Protein AF-A0A6P1AKD4-F1 (afdb_monomer_lite)

Radius of gyration: 17.07 Å; chains: 1; bounding box: 48×40×42 Å

Structure (mmCIF, N/CA/C/O backbone):
data_AF-A0A6P1AKD4-F1
#
_entry.id   AF-A0A6P1AKD4-F1
#
loop_
_atom_site.group_PDB
_atom_site.id
_atom_site.type_symbol
_atom_site.label_atom_id
_atom_site.label_alt_id
_atom_site.label_comp_id
_atom_site.label_asym_id
_atom_site.label_entity_id
_atom_site.label_seq_id
_atom_site.pdbx_PDB_ins_code
_atom_site.Cartn_x
_atom_site.Cartn_y
_atom_site.Cartn_z
_atom_site.occupancy
_atom_site.B_iso_or_equiv
_atom_site.auth_seq_id
_atom_site.auth_comp_id
_atom_site.auth_asym_id
_atom_site.auth_atom_id
_atom_site.pdbx_PDB_model_num
ATOM 1 N N . MET A 1 1 ? 15.675 -11.049 -4.670 1.00 81.75 1 MET A N 1
ATOM 2 C CA . MET A 1 1 ? 15.510 -9.666 -5.148 1.00 81.75 1 MET A CA 1
ATOM 3 C C . MET A 1 1 ? 16.332 -9.318 -6.392 1.00 81.75 1 MET A C 1
ATOM 5 O O . MET A 1 1 ? 17.559 -9.427 -6.397 1.00 81.75 1 MET A O 1
ATOM 9 N N . ASN A 1 2 ? 15.644 -8.843 -7.428 1.00 92.88 2 ASN A N 1
ATOM 10 C CA . ASN A 1 2 ? 16.176 -8.323 -8.680 1.00 92.88 2 ASN A CA 1
ATOM 11 C C . ASN A 1 2 ? 17.111 -7.118 -8.466 1.00 92.88 2 ASN A C 1
ATOM 13 O O . ASN A 1 2 ? 16.815 -6.211 -7.689 1.00 92.88 2 ASN A O 1
ATOM 17 N N . LYS A 1 3 ? 18.220 -7.062 -9.215 1.00 93.75 3 LYS A N 1
ATOM 18 C CA . LYS A 1 3 ? 19.237 -6.004 -9.089 1.00 93.75 3 LYS A CA 1
ATOM 19 C C . LYS A 1 3 ? 18.668 -4.585 -9.234 1.00 93.75 3 LYS A C 1
ATOM 21 O O . LYS A 1 3 ? 19.085 -3.698 -8.499 1.00 93.75 3 LYS A O 1
ATOM 26 N N . LYS A 1 4 ? 17.724 -4.355 -10.152 1.00 94.50 4 LYS A N 1
ATOM 27 C CA . LYS A 1 4 ? 17.129 -3.022 -10.363 1.00 94.50 4 LYS A CA 1
ATOM 28 C C . LYS A 1 4 ? 16.277 -2.583 -9.178 1.00 94.50 4 LYS A C 1
ATOM 30 O O . LYS A 1 4 ? 16.328 -1.421 -8.794 1.00 94.50 4 LYS A O 1
ATOM 35 N N . VAL A 1 5 ? 15.546 -3.518 -8.575 1.00 95.00 5 VAL A N 1
ATOM 36 C CA . VAL A 1 5 ? 14.777 -3.267 -7.350 1.00 95.00 5 VAL A CA 1
ATOM 37 C C . VAL A 1 5 ? 15.718 -2.932 -6.194 1.00 95.00 5 VAL A C 1
ATOM 39 O O . VAL A 1 5 ? 15.488 -1.952 -5.494 1.00 95.00 5 VAL A O 1
ATOM 42 N N . VAL A 1 6 ? 16.821 -3.672 -6.045 1.00 95.25 6 VAL A N 1
ATOM 43 C CA . VAL A 1 6 ? 17.851 -3.372 -5.034 1.00 95.25 6 VAL A CA 1
ATOM 44 C C . VAL A 1 6 ? 18.423 -1.964 -5.232 1.00 95.25 6 VAL A C 1
ATOM 46 O O . VAL A 1 6 ? 18.486 -1.192 -4.280 1.00 95.25 6 VAL A O 1
ATOM 49 N N . GLU A 1 7 ? 18.764 -1.585 -6.468 1.00 96.12 7 GLU A N 1
ATOM 50 C CA . GLU A 1 7 ? 19.244 -0.232 -6.789 1.00 96.12 7 GLU A CA 1
ATOM 51 C C . GLU A 1 7 ? 18.211 0.857 -6.437 1.00 96.12 7 GLU A C 1
ATOM 53 O O . GLU A 1 7 ? 18.584 1.940 -5.982 1.00 96.12 7 GLU A O 1
ATOM 58 N N . LEU A 1 8 ? 16.915 0.600 -6.648 1.00 96.75 8 LEU A N 1
ATOM 59 C CA . LEU A 1 8 ? 15.847 1.524 -6.254 1.00 96.75 8 LEU A CA 1
ATOM 60 C C . LEU A 1 8 ? 15.742 1.634 -4.728 1.00 96.75 8 LEU A C 1
ATOM 62 O O . LEU A 1 8 ? 15.724 2.748 -4.210 1.00 96.75 8 LEU A O 1
ATOM 66 N N . ILE A 1 9 ? 15.767 0.513 -4.005 1.00 95.81 9 ILE A N 1
ATOM 67 C CA . ILE A 1 9 ? 15.758 0.486 -2.534 1.00 95.81 9 ILE A CA 1
ATOM 68 C C . ILE A 1 9 ? 16.956 1.250 -1.953 1.00 95.81 9 ILE A C 1
ATOM 70 O O . ILE A 1 9 ? 16.799 2.047 -1.029 1.00 95.81 9 ILE A O 1
ATOM 74 N N . GLU A 1 10 ? 18.152 1.085 -2.518 1.00 95.75 10 GLU A N 1
ATOM 75 C CA . GLU A 1 10 ? 19.327 1.865 -2.114 1.00 95.75 10 GLU A CA 1
ATOM 76 C C . GLU A 1 10 ? 19.126 3.366 -2.366 1.00 95.75 10 GLU A C 1
ATOM 78 O O . GLU A 1 10 ? 19.425 4.196 -1.502 1.00 95.75 10 GLU A O 1
ATOM 83 N N . LYS A 1 11 ? 18.554 3.739 -3.519 1.00 96.19 11 LYS A N 1
ATOM 84 C CA . LYS A 1 11 ? 18.232 5.140 -3.838 1.00 96.19 11 LYS A CA 1
ATOM 85 C C . LYS A 1 11 ? 17.164 5.728 -2.922 1.00 96.19 11 LYS A C 1
ATOM 87 O O . LYS A 1 11 ? 17.221 6.927 -2.649 1.00 96.19 11 LYS A O 1
ATOM 92 N N . MET A 1 12 ? 16.243 4.923 -2.391 1.00 95.19 12 MET A N 1
ATOM 93 C CA . MET A 1 12 ? 15.276 5.378 -1.386 1.00 95.19 12 MET A CA 1
ATOM 94 C C . MET A 1 12 ? 15.956 5.852 -0.088 1.00 95.19 12 MET A C 1
ATOM 96 O O . MET A 1 12 ? 15.385 6.646 0.653 1.00 95.19 12 MET A O 1
ATOM 100 N N . LYS A 1 13 ? 17.202 5.440 0.173 1.00 92.81 13 LYS A N 1
ATOM 101 C CA . LYS A 1 13 ? 18.005 5.918 1.313 1.00 92.81 13 LYS A CA 1
ATOM 102 C C . LYS A 1 13 ? 18.846 7.157 0.984 1.00 92.81 13 LYS A C 1
ATOM 104 O O . LYS A 1 13 ? 19.568 7.663 1.840 1.00 92.81 13 LYS A O 1
ATOM 109 N N . SER A 1 14 ? 18.771 7.664 -0.249 1.00 92.19 14 SER A N 1
ATOM 110 C CA . SER A 1 14 ? 19.578 8.795 -0.702 1.00 92.19 14 SER A CA 1
ATOM 111 C C . SER A 1 14 ? 19.237 10.096 0.032 1.00 92.19 14 SER A C 1
ATOM 113 O O . SER A 1 14 ? 18.070 10.437 0.264 1.00 92.19 14 SER A O 1
ATOM 115 N N . CYS A 1 15 ? 20.272 10.887 0.322 1.00 92.25 15 CYS A N 1
ATOM 116 C CA . CYS A 1 15 ? 20.119 12.256 0.814 1.00 92.25 15 CYS A CA 1
ATOM 117 C C . CYS A 1 15 ? 19.517 13.192 -0.249 1.00 92.25 15 CYS A C 1
ATOM 119 O O . CYS A 1 15 ? 18.869 14.174 0.113 1.00 92.25 15 CYS A O 1
ATOM 121 N N . ASP A 1 16 ? 19.676 12.879 -1.540 1.00 96.12 16 ASP A N 1
ATOM 122 C CA . ASP A 1 16 ? 19.033 13.613 -2.633 1.00 96.12 16 ASP A CA 1
ATOM 123 C C . ASP A 1 16 ? 17.523 13.336 -2.626 1.00 96.12 16 ASP A C 1
ATOM 125 O O . ASP A 1 16 ? 17.065 12.216 -2.851 1.00 96.12 16 ASP A O 1
ATOM 129 N N . GLU A 1 17 ? 16.739 14.375 -2.337 1.00 95.19 17 GLU A N 1
ATOM 130 C CA . GLU A 1 17 ? 15.279 14.319 -2.281 1.00 95.19 17 GLU A CA 1
ATOM 131 C C . GLU A 1 17 ? 14.628 13.912 -3.594 1.00 95.19 17 GLU A C 1
ATOM 133 O O . GLU A 1 17 ? 13.697 13.107 -3.576 1.00 95.19 17 GLU A O 1
ATOM 138 N N . LYS A 1 18 ? 15.130 14.416 -4.721 1.00 95.94 18 LYS A N 1
ATOM 139 C CA . LYS A 1 18 ? 14.573 14.084 -6.028 1.00 95.94 18 LYS A CA 1
ATOM 140 C C . LYS A 1 18 ? 14.866 12.628 -6.364 1.00 95.94 18 LYS A C 1
ATOM 142 O O . LYS A 1 18 ? 13.955 11.902 -6.748 1.00 95.94 18 LYS A O 1
ATOM 147 N N . ALA A 1 19 ? 16.110 12.188 -6.176 1.00 96.00 19 ALA A N 1
ATOM 148 C CA . ALA A 1 19 ? 16.487 10.799 -6.438 1.00 96.00 19 ALA A CA 1
ATOM 149 C C . ALA A 1 19 ? 15.690 9.819 -5.564 1.00 96.00 19 ALA A C 1
ATOM 151 O O . ALA A 1 19 ? 15.189 8.813 -6.063 1.00 96.00 19 ALA A O 1
ATOM 152 N N . ARG A 1 20 ? 15.529 10.146 -4.278 1.00 96.62 20 ARG A N 1
ATOM 153 C CA . ARG A 1 20 ? 14.771 9.337 -3.325 1.00 96.62 20 ARG A CA 1
ATOM 154 C C . ARG A 1 20 ? 13.291 9.246 -3.684 1.00 96.62 20 ARG A C 1
ATOM 156 O O . ARG A 1 20 ? 12.764 8.143 -3.766 1.00 96.62 20 ARG A O 1
ATOM 163 N N . ARG A 1 21 ? 12.622 10.378 -3.928 1.00 95.62 21 ARG A N 1
ATOM 164 C CA . ARG A 1 21 ? 11.190 10.390 -4.276 1.00 95.62 21 ARG A CA 1
ATOM 165 C C . ARG A 1 21 ? 10.906 9.720 -5.614 1.00 95.62 21 ARG A C 1
ATOM 167 O O . ARG A 1 21 ? 9.904 9.019 -5.725 1.00 95.62 21 ARG A O 1
ATOM 174 N N . ASN A 1 22 ? 11.797 9.882 -6.591 1.00 96.88 22 ASN A N 1
ATOM 175 C CA . ASN A 1 22 ? 11.701 9.150 -7.850 1.00 96.88 22 ASN A CA 1
ATOM 176 C C . ASN A 1 22 ? 11.789 7.641 -7.602 1.00 96.88 22 ASN A C 1
ATOM 178 O O . ASN A 1 22 ? 10.935 6.916 -8.082 1.00 96.88 22 ASN A O 1
ATOM 182 N N . ALA A 1 23 ? 12.733 7.177 -6.776 1.00 97.69 23 ALA A N 1
ATOM 183 C CA . ALA A 1 23 ? 12.837 5.754 -6.459 1.00 97.69 23 ALA A CA 1
ATOM 184 C C . ALA A 1 23 ? 11.593 5.203 -5.736 1.00 97.69 23 ALA A C 1
ATOM 186 O O . ALA A 1 23 ? 11.135 4.113 -6.065 1.00 97.69 23 ALA A O 1
ATOM 187 N N . ILE A 1 24 ? 11.015 5.964 -4.797 1.00 98.06 24 ILE A N 1
ATOM 188 C CA . ILE A 1 24 ? 9.748 5.604 -4.132 1.00 98.06 24 ILE A CA 1
ATOM 189 C C . ILE A 1 24 ? 8.615 5.490 -5.162 1.00 98.06 24 ILE A C 1
ATOM 191 O O . ILE A 1 24 ? 7.859 4.523 -5.146 1.00 98.06 24 ILE A O 1
ATOM 195 N N . THR A 1 25 ? 8.519 6.461 -6.071 1.00 97.62 25 THR A N 1
ATOM 196 C CA . THR A 1 25 ? 7.495 6.489 -7.127 1.00 97.62 25 THR A CA 1
ATOM 197 C C . THR A 1 25 ? 7.661 5.315 -8.090 1.00 97.62 25 THR A C 1
ATOM 199 O O . THR A 1 25 ? 6.687 4.627 -8.383 1.00 97.62 25 THR A O 1
ATOM 202 N N . ASP A 1 26 ? 8.894 5.037 -8.518 1.00 98.12 26 ASP A N 1
ATOM 203 C CA . ASP A 1 26 ? 9.212 3.929 -9.418 1.00 98.12 26 ASP A CA 1
ATOM 204 C C . ASP A 1 26 ? 8.820 2.582 -8.790 1.00 98.12 26 ASP A C 1
ATOM 206 O O . ASP A 1 26 ? 8.196 1.750 -9.447 1.00 98.12 26 ASP A O 1
ATOM 210 N N . ILE A 1 27 ? 9.120 2.381 -7.499 1.00 98.31 27 ILE A N 1
ATOM 211 C CA . ILE A 1 27 ? 8.663 1.202 -6.746 1.00 98.31 27 ILE A CA 1
ATOM 212 C C . ILE A 1 27 ? 7.131 1.152 -6.679 1.00 98.31 27 ILE A C 1
ATOM 214 O O . ILE A 1 27 ? 6.560 0.084 -6.885 1.00 98.31 27 ILE A O 1
ATOM 218 N N . GLY A 1 28 ? 6.463 2.285 -6.449 1.00 97.88 28 GLY A N 1
ATOM 219 C CA . GLY A 1 28 ? 5.001 2.386 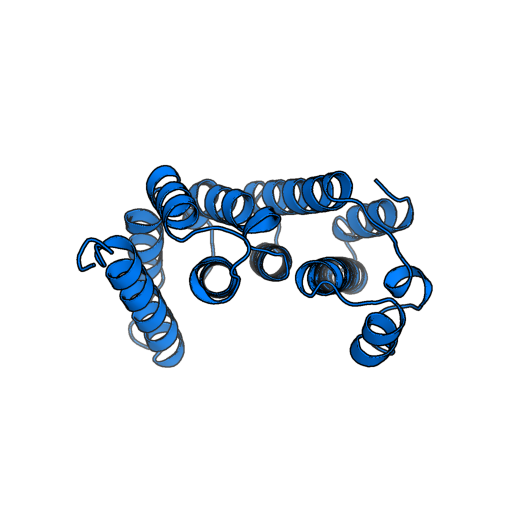-6.478 1.00 97.88 28 GLY A CA 1
ATOM 220 C C . GLY A 1 28 ? 4.391 1.873 -7.774 1.00 97.88 28 GLY A C 1
ATOM 221 O O . GLY A 1 28 ? 3.530 0.997 -7.735 1.00 97.88 28 GLY A O 1
ATOM 222 N N . PHE A 1 29 ? 4.887 2.347 -8.915 1.00 98.00 29 PHE A N 1
ATOM 223 C CA . PHE A 1 29 ? 4.403 1.898 -10.219 1.00 98.00 29 PHE A CA 1
ATOM 224 C C . PHE A 1 29 ? 4.729 0.433 -10.501 1.00 98.00 29 PHE A C 1
ATOM 226 O O . PHE A 1 29 ? 3.895 -0.276 -11.060 1.00 98.00 29 PHE A O 1
ATOM 233 N N . ILE A 1 30 ? 5.903 -0.050 -10.077 1.00 97.44 30 ILE A N 1
ATOM 234 C CA . ILE A 1 30 ? 6.225 -1.478 -10.152 1.00 97.44 30 ILE A CA 1
ATOM 235 C C . ILE A 1 30 ? 5.157 -2.280 -9.408 1.00 97.44 30 ILE A C 1
ATOM 237 O O . ILE A 1 30 ? 4.524 -3.135 -10.018 1.00 97.44 30 ILE A O 1
ATOM 241 N N . LEU A 1 31 ? 4.895 -1.975 -8.136 1.00 97.69 31 LEU A N 1
ATOM 242 C CA . LEU A 1 31 ? 3.900 -2.693 -7.334 1.00 97.69 31 LEU A CA 1
ATOM 243 C C . LEU A 1 31 ? 2.482 -2.600 -7.925 1.00 97.69 31 LEU A C 1
ATOM 245 O O . LEU A 1 31 ? 1.766 -3.603 -7.933 1.00 97.69 31 LEU A O 1
ATOM 249 N N . GLU A 1 32 ? 2.103 -1.446 -8.482 1.00 96.88 32 GLU A N 1
ATOM 250 C CA . GLU A 1 32 ? 0.801 -1.251 -9.130 1.00 96.88 32 GLU A CA 1
ATOM 251 C C . GLU A 1 32 ? 0.616 -2.146 -10.359 1.00 96.88 32 GLU A C 1
ATOM 253 O O . GLU A 1 32 ? -0.409 -2.822 -10.478 1.00 96.88 32 GLU A O 1
ATOM 258 N N . MET A 1 33 ? 1.627 -2.234 -11.234 1.00 96.44 33 MET A N 1
ATOM 259 C CA . MET A 1 33 ? 1.594 -3.125 -12.401 1.00 96.44 33 MET A CA 1
ATOM 260 C C . MET A 1 33 ? 1.333 -4.585 -12.004 1.00 96.44 33 MET A C 1
ATOM 262 O O . MET A 1 33 ? 0.607 -5.299 -12.703 1.00 96.44 33 MET A O 1
ATOM 266 N N . TYR A 1 34 ? 1.910 -5.032 -10.883 1.00 95.31 34 TYR A N 1
ATOM 267 C CA . TYR A 1 34 ? 1.693 -6.383 -10.358 1.00 95.31 34 TYR A CA 1
ATOM 268 C C . TYR A 1 34 ? 0.309 -6.557 -9.739 1.00 95.31 34 TYR A C 1
ATOM 270 O O . TYR A 1 34 ? -0.347 -7.563 -10.011 1.00 95.31 34 TYR A O 1
ATOM 278 N N . SER A 1 35 ? -0.163 -5.577 -8.966 1.00 94.94 35 SER A N 1
ATOM 279 C CA . SER A 1 35 ? -1.508 -5.608 -8.384 1.00 94.94 35 SER A CA 1
ATOM 280 C C . SER A 1 35 ? -2.593 -5.702 -9.455 1.00 94.94 35 SER A C 1
ATOM 282 O O . SER A 1 35 ? -3.558 -6.446 -9.295 1.00 94.94 35 SER A O 1
ATOM 284 N N . LEU A 1 36 ? -2.419 -4.978 -10.561 1.00 94.19 36 LEU A N 1
ATOM 285 C CA . LEU A 1 36 ? -3.352 -4.954 -11.686 1.00 94.19 36 LEU A CA 1
ATOM 286 C C . LEU A 1 36 ? -3.237 -6.183 -12.603 1.00 94.19 36 LEU A C 1
ATOM 288 O O . LEU A 1 36 ? -4.038 -6.327 -13.524 1.00 94.19 36 LEU A O 1
ATOM 292 N N . LYS A 1 37 ? -2.265 -7.077 -12.361 1.00 93.31 37 LYS A N 1
ATOM 293 C CA . LYS A 1 37 ? -2.005 -8.286 -13.166 1.00 93.31 37 LYS A CA 1
ATOM 294 C C . LYS A 1 37 ? -1.842 -7.987 -14.662 1.00 93.31 37 LYS A C 1
ATOM 296 O O . LYS A 1 37 ? -2.244 -8.789 -15.503 1.00 93.31 37 LYS A O 1
ATOM 301 N N . LEU A 1 38 ? -1.235 -6.844 -14.986 1.00 94.19 38 LEU A N 1
ATOM 302 C CA . LEU A 1 38 ? -1.091 -6.390 -16.366 1.00 94.19 38 LEU A CA 1
ATOM 303 C C . LEU A 1 38 ? -0.176 -7.323 -17.162 1.00 94.19 38 LEU A C 1
ATOM 305 O O . LEU A 1 38 ? 0.927 -7.675 -16.715 1.00 94.19 38 LEU A O 1
ATOM 309 N N . SER A 1 39 ? -0.619 -7.662 -18.371 1.00 94.62 39 SER A N 1
ATOM 310 C CA . SER A 1 39 ? 0.219 -8.275 -19.397 1.00 94.62 39 SER A CA 1
ATOM 311 C C . SER A 1 39 ? 1.351 -7.332 -19.811 1.00 94.62 39 SER A C 1
ATOM 313 O O . SER A 1 39 ? 1.324 -6.133 -19.535 1.00 94.62 39 SER A O 1
ATOM 315 N N . ARG A 1 40 ? 2.371 -7.864 -20.495 1.00 93.00 40 ARG A N 1
ATOM 316 C CA . ARG A 1 40 ? 3.514 -7.053 -20.939 1.00 93.00 40 ARG A CA 1
ATOM 317 C C . ARG A 1 40 ? 3.070 -5.836 -21.754 1.00 93.00 40 ARG A C 1
ATOM 319 O O . ARG A 1 40 ? 3.548 -4.742 -21.482 1.00 93.00 40 ARG A O 1
ATOM 326 N N . ASP A 1 41 ? 2.163 -6.019 -22.706 1.00 95.62 41 ASP A N 1
ATOM 327 C CA . ASP A 1 41 ? 1.736 -4.938 -23.599 1.00 95.62 41 ASP A CA 1
ATOM 328 C C . ASP A 1 41 ? 0.934 -3.866 -22.838 1.00 95.62 41 ASP A C 1
ATOM 330 O O . ASP A 1 41 ? 1.198 -2.677 -23.004 1.00 95.62 41 ASP A O 1
ATOM 334 N N . GLU A 1 42 ? 0.051 -4.269 -21.915 1.00 97.38 42 GLU A N 1
ATOM 335 C CA . GLU A 1 42 ? -0.708 -3.339 -21.060 1.00 97.38 42 GLU A CA 1
ATOM 336 C C . GLU A 1 42 ? 0.197 -2.524 -20.125 1.00 97.38 42 GLU A C 1
ATOM 338 O O . GLU A 1 42 ? -0.074 -1.352 -19.865 1.00 97.38 42 GLU A O 1
ATOM 343 N N . ARG A 1 43 ? 1.292 -3.117 -19.626 1.00 96.75 43 ARG A N 1
ATOM 344 C CA . ARG A 1 43 ? 2.274 -2.388 -18.806 1.00 96.75 43 ARG A CA 1
ATOM 345 C C . ARG A 1 43 ? 2.919 -1.250 -19.591 1.00 96.75 43 ARG A C 1
ATOM 347 O O . ARG A 1 43 ? 3.050 -0.151 -19.060 1.00 96.75 43 ARG A O 1
ATOM 354 N N . PHE A 1 44 ? 3.301 -1.495 -20.844 1.00 97.12 44 PHE A N 1
ATOM 355 C CA . PHE A 1 44 ? 3.837 -0.442 -21.706 1.00 97.12 44 PHE A CA 1
ATOM 356 C C . PHE A 1 44 ? 2.775 0.609 -22.024 1.00 97.12 44 PHE A C 1
ATOM 358 O O . PHE A 1 44 ? 3.046 1.791 -21.860 1.00 97.12 44 PHE A O 1
ATOM 365 N N . GLU A 1 45 ? 1.560 0.199 -22.392 1.00 96.62 45 GLU A N 1
ATOM 366 C CA . GLU A 1 45 ? 0.479 1.137 -22.713 1.00 96.62 45 GLU A CA 1
ATOM 367 C C . GLU A 1 45 ? 0.174 2.109 -21.560 1.00 96.62 45 GLU A C 1
ATOM 369 O O . GLU A 1 45 ? -0.054 3.295 -21.795 1.00 96.62 45 GLU A O 1
ATOM 374 N N . GLN A 1 46 ? 0.186 1.623 -20.316 1.00 96.38 46 GLN A N 1
ATOM 375 C CA . GLN A 1 46 ? -0.204 2.428 -19.156 1.00 96.38 46 GLN A CA 1
ATOM 376 C C . GLN A 1 46 ? 0.950 3.213 -18.516 1.00 96.38 46 GLN A C 1
ATOM 378 O O . GLN A 1 46 ? 0.715 4.303 -17.996 1.00 96.38 46 GLN A O 1
ATOM 383 N N . PHE A 1 47 ? 2.179 2.684 -18.535 1.00 96.62 47 PHE A N 1
ATOM 384 C CA . PHE A 1 47 ? 3.305 3.248 -17.773 1.00 96.62 47 PHE A CA 1
ATOM 385 C C . PHE A 1 47 ? 4.436 3.817 -18.641 1.00 96.62 47 PHE A C 1
ATOM 387 O O . PHE A 1 47 ? 5.404 4.371 -18.101 1.00 96.62 47 PHE A O 1
ATOM 394 N N . GLU A 1 48 ? 4.336 3.736 -19.971 1.00 94.12 48 GLU A N 1
ATOM 395 C CA . GLU A 1 48 ? 5.281 4.410 -20.863 1.00 94.12 48 GLU A CA 1
ATOM 396 C C . GLU A 1 48 ? 5.285 5.928 -20.605 1.00 94.12 48 GLU A C 1
ATOM 398 O O . GLU A 1 48 ? 4.253 6.585 -20.478 1.00 94.12 48 GLU A O 1
ATOM 403 N N . GLY A 1 49 ? 6.485 6.495 -20.467 1.00 92.88 49 GLY A N 1
ATOM 404 C CA . GLY A 1 49 ? 6.681 7.902 -20.106 1.00 92.88 49 GLY A CA 1
ATOM 405 C C . GLY A 1 49 ? 6.663 8.189 -18.600 1.00 92.88 49 GLY A C 1
ATOM 406 O O . GLY A 1 49 ? 7.100 9.270 -18.203 1.00 92.88 49 GLY A O 1
ATOM 407 N N . MET A 1 50 ? 6.235 7.235 -17.764 1.00 94.81 50 MET A N 1
ATOM 408 C CA . MET A 1 50 ? 6.324 7.320 -16.298 1.00 94.81 50 MET A CA 1
ATOM 409 C C . MET A 1 50 ? 7.473 6.475 -15.744 1.00 94.81 50 MET A C 1
ATOM 411 O O . MET A 1 50 ? 8.206 6.936 -14.873 1.00 94.81 50 MET A O 1
ATOM 415 N N . LEU A 1 51 ? 7.660 5.271 -16.290 1.00 95.38 51 LEU A N 1
ATOM 416 C CA . LEU A 1 51 ? 8.762 4.368 -15.965 1.00 95.38 51 LEU A CA 1
ATOM 417 C C . LEU A 1 51 ? 9.721 4.214 -17.148 1.00 95.38 51 LEU A C 1
ATOM 419 O O . LEU A 1 51 ? 9.346 4.369 -18.313 1.00 95.38 51 LEU A O 1
ATOM 423 N N . SER A 1 52 ? 10.977 3.868 -16.858 1.00 95.00 52 SER A N 1
ATOM 424 C CA . SER A 1 52 ? 11.895 3.441 -17.915 1.00 95.00 52 SER A CA 1
ATOM 425 C C . SER A 1 52 ? 11.499 2.054 -18.447 1.00 95.00 52 SER A C 1
ATOM 427 O O . SER A 1 52 ? 11.021 1.224 -17.668 1.00 95.00 52 SER A O 1
ATOM 429 N N . PRO A 1 53 ? 11.746 1.754 -19.739 1.00 94.75 53 PRO A N 1
ATOM 430 C CA . PRO A 1 53 ? 11.426 0.448 -20.323 1.00 94.75 53 PRO A CA 1
ATOM 431 C C . PRO A 1 53 ? 11.989 -0.730 -19.519 1.00 94.75 53 PRO A C 1
ATOM 433 O O . PRO A 1 53 ? 11.268 -1.683 -19.244 1.00 94.75 53 PRO A O 1
ATOM 436 N N . ASP A 1 54 ? 13.234 -0.616 -19.039 1.00 94.56 54 ASP A N 1
ATOM 437 C CA . ASP A 1 54 ? 13.878 -1.628 -18.191 1.00 94.56 54 ASP A CA 1
ATOM 438 C C . ASP A 1 54 ? 13.075 -1.964 -16.920 1.00 94.56 54 ASP A C 1
ATOM 440 O O . ASP A 1 54 ? 13.147 -3.092 -16.441 1.00 94.56 54 ASP A O 1
ATOM 444 N N . LEU A 1 55 ? 12.359 -0.991 -16.337 1.00 96.12 55 LEU A N 1
ATOM 445 C CA . LEU A 1 55 ? 11.543 -1.195 -15.135 1.00 96.12 55 LEU A CA 1
ATOM 446 C C . LEU A 1 55 ? 10.160 -1.763 -15.471 1.00 96.12 55 LEU A C 1
ATOM 448 O O . LEU A 1 55 ? 9.657 -2.600 -14.725 1.00 96.12 55 LEU A O 1
ATOM 452 N N . ILE A 1 56 ? 9.573 -1.355 -16.599 1.00 96.25 56 ILE A N 1
ATOM 453 C CA . ILE A 1 56 ? 8.297 -1.893 -17.106 1.00 96.25 56 ILE A CA 1
ATOM 454 C C . ILE A 1 56 ? 8.434 -3.395 -17.412 1.00 96.25 56 ILE A C 1
ATOM 456 O O . ILE A 1 56 ? 7.542 -4.192 -17.110 1.00 96.25 56 ILE A O 1
ATOM 460 N N . GLU A 1 57 ? 9.583 -3.797 -17.962 1.00 94.88 57 GLU A N 1
ATOM 461 C CA . GLU A 1 57 ? 9.890 -5.189 -18.312 1.00 94.88 57 GLU A CA 1
ATOM 462 C C . GLU A 1 57 ? 10.296 -6.072 -17.128 1.00 94.88 57 GLU A C 1
ATOM 464 O O . GLU A 1 57 ? 10.485 -7.278 -17.312 1.00 94.88 57 GLU A O 1
ATOM 469 N N . LEU A 1 58 ? 10.432 -5.520 -15.917 1.00 94.00 58 LEU A N 1
ATOM 470 C CA . LEU A 1 58 ? 10.786 -6.326 -14.754 1.00 94.00 58 LEU A CA 1
ATOM 471 C C . LEU A 1 58 ? 9.764 -7.438 -14.549 1.00 94.00 58 LEU A C 1
ATOM 473 O O . LEU A 1 58 ? 8.561 -7.182 -14.489 1.00 94.00 58 LEU A O 1
ATOM 477 N N . PHE A 1 59 ? 10.273 -8.655 -14.370 1.00 89.62 59 PHE A N 1
ATOM 478 C CA . PHE A 1 59 ? 9.522 -9.811 -13.903 1.00 89.62 59 PHE A CA 1
ATOM 479 C C . PHE A 1 59 ? 9.944 -10.113 -12.463 1.00 89.62 59 PHE A C 1
ATOM 481 O O . PHE A 1 59 ? 11.116 -10.401 -12.221 1.00 89.62 59 PHE A O 1
ATOM 488 N N . LEU A 1 60 ? 9.002 -9.986 -11.535 1.00 93.19 60 LEU A N 1
ATOM 489 C CA . LEU A 1 60 ? 9.147 -10.206 -10.105 1.00 93.19 60 LEU A CA 1
ATOM 490 C C . LEU A 1 60 ? 8.176 -11.305 -9.700 1.00 93.19 60 LEU A C 1
ATOM 492 O O . LEU A 1 60 ? 7.026 -11.319 -10.149 1.00 93.19 60 LEU A O 1
ATOM 496 N N . ASP A 1 61 ? 8.640 -12.213 -8.855 1.00 92.69 61 ASP A N 1
ATOM 497 C CA . ASP A 1 61 ? 7.765 -13.192 -8.221 1.00 92.69 61 ASP A CA 1
ATOM 498 C C . ASP A 1 61 ? 7.130 -12.640 -6.928 1.00 92.69 61 ASP A C 1
ATOM 500 O O . ASP A 1 61 ? 7.450 -11.549 -6.450 1.00 92.69 61 ASP A O 1
ATOM 504 N N . GLU A 1 62 ? 6.195 -13.397 -6.350 1.00 91.31 62 GLU A N 1
ATOM 505 C CA . GLU A 1 62 ? 5.498 -13.006 -5.117 1.00 91.31 62 GLU A CA 1
ATOM 506 C C . GLU A 1 62 ? 6.437 -12.844 -3.913 1.00 91.31 62 GLU A C 1
ATOM 508 O O . GLU A 1 62 ? 6.156 -12.045 -3.014 1.00 91.31 62 GLU A O 1
ATOM 513 N N . THR A 1 63 ? 7.559 -13.573 -3.889 1.00 94.44 63 THR A N 1
ATOM 514 C CA . THR A 1 63 ? 8.551 -13.461 -2.812 1.00 94.44 63 THR A CA 1
ATOM 515 C C . THR A 1 63 ? 9.243 -12.110 -2.905 1.00 94.44 63 THR A C 1
ATOM 517 O O . THR A 1 63 ? 9.335 -11.399 -1.909 1.00 94.44 63 THR A O 1
ATOM 520 N N . GLU A 1 64 ? 9.650 -11.706 -4.106 1.00 96.25 64 GLU A N 1
ATOM 521 C CA . GLU A 1 64 ? 10.279 -10.407 -4.336 1.00 96.25 64 GLU A CA 1
ATOM 522 C C . GLU A 1 64 ? 9.328 -9.241 -4.050 1.00 96.25 64 GLU A C 1
ATOM 524 O O . GLU A 1 64 ? 9.737 -8.259 -3.433 1.00 96.25 64 GLU A O 1
ATOM 529 N N . LEU A 1 65 ? 8.050 -9.352 -4.428 1.00 96.75 65 LEU A N 1
ATOM 530 C CA . LEU A 1 65 ? 7.039 -8.351 -4.066 1.00 96.75 65 LEU A CA 1
ATOM 531 C C . LEU A 1 65 ? 6.886 -8.236 -2.544 1.00 96.75 65 LEU A C 1
ATOM 533 O O . LEU A 1 65 ? 6.832 -7.128 -2.008 1.00 96.75 65 LEU A O 1
ATOM 537 N N . SER A 1 66 ? 6.871 -9.371 -1.844 1.00 96.19 66 SER A N 1
ATOM 538 C CA . SER A 1 66 ? 6.779 -9.406 -0.382 1.00 96.19 66 SER A CA 1
ATOM 539 C C . SER A 1 66 ? 8.020 -8.807 0.290 1.00 96.19 66 SER A C 1
ATOM 541 O O . SER A 1 66 ? 7.881 -8.076 1.267 1.00 96.19 66 SER A O 1
ATOM 543 N N . GLU A 1 67 ? 9.222 -9.051 -0.247 1.00 97.25 67 GLU A N 1
ATOM 544 C CA . GLU A 1 67 ? 10.476 -8.440 0.228 1.00 97.25 67 GLU A CA 1
ATOM 545 C C . GLU A 1 67 ? 10.448 -6.910 0.098 1.00 97.25 67 GLU A C 1
ATOM 547 O O . GLU A 1 67 ? 10.830 -6.204 1.034 1.00 97.25 67 GLU A O 1
ATOM 552 N N . ILE A 1 68 ? 9.959 -6.385 -1.033 1.00 98.06 68 ILE A N 1
ATOM 553 C CA . ILE A 1 68 ? 9.811 -4.936 -1.239 1.00 98.06 68 ILE A CA 1
ATOM 554 C C . ILE A 1 68 ? 8.853 -4.359 -0.197 1.00 98.06 68 ILE A C 1
ATOM 556 O O . ILE A 1 68 ? 9.179 -3.375 0.463 1.00 98.06 68 ILE A O 1
ATOM 560 N N . VAL A 1 69 ? 7.678 -4.967 -0.025 1.00 98.25 69 VAL A N 1
ATOM 561 C CA . VAL A 1 69 ? 6.659 -4.463 0.904 1.00 98.25 69 VAL A CA 1
ATOM 562 C C . VAL A 1 69 ? 7.122 -4.547 2.359 1.00 98.25 69 VAL A C 1
ATOM 564 O O . VAL A 1 69 ? 6.879 -3.609 3.118 1.00 98.25 69 VAL A O 1
ATOM 567 N N . ALA A 1 70 ? 7.835 -5.609 2.742 1.00 98.12 70 ALA A N 1
ATOM 568 C CA . ALA A 1 70 ? 8.440 -5.724 4.067 1.00 98.12 70 ALA A CA 1
ATOM 569 C C . ALA A 1 70 ? 9.444 -4.591 4.326 1.00 98.12 70 ALA A C 1
ATOM 571 O O . ALA A 1 70 ? 9.388 -3.947 5.371 1.00 98.12 70 ALA A O 1
ATOM 572 N N . TYR A 1 71 ? 10.291 -4.269 3.345 1.00 97.81 71 TYR A N 1
ATOM 573 C CA . TYR A 1 71 ? 11.205 -3.133 3.453 1.00 97.81 71 TYR A CA 1
ATOM 574 C C . TYR A 1 71 ? 10.460 -1.794 3.620 1.00 97.81 71 TYR A C 1
ATOM 576 O O . TYR A 1 71 ? 10.827 -0.977 4.463 1.00 97.81 71 TYR A O 1
ATOM 584 N N . LEU A 1 72 ? 9.383 -1.564 2.861 1.00 98.38 72 LEU A N 1
ATOM 585 C CA . LEU A 1 72 ? 8.566 -0.351 3.006 1.00 98.38 72 LEU A CA 1
ATOM 586 C C . LEU A 1 72 ? 7.930 -0.252 4.398 1.00 98.38 72 LEU A C 1
ATOM 588 O O . LEU A 1 72 ? 7.905 0.833 4.982 1.00 98.38 72 LEU A O 1
ATOM 592 N N . GLN A 1 73 ? 7.437 -1.375 4.930 1.00 98.38 73 GLN A N 1
ATOM 593 C CA . GLN A 1 73 ? 6.903 -1.456 6.287 1.00 98.38 73 GLN A CA 1
ATOM 594 C C . GLN A 1 73 ? 7.971 -1.064 7.316 1.00 98.38 73 GLN A C 1
ATOM 596 O O . GLN A 1 73 ? 7.713 -0.201 8.156 1.00 98.38 73 GLN A O 1
ATOM 601 N N . GLU A 1 74 ? 9.166 -1.652 7.231 1.00 97.81 74 GLU A N 1
ATOM 602 C CA . GLU A 1 74 ? 10.283 -1.356 8.135 1.00 97.81 74 GLU A CA 1
ATOM 603 C C . GLU A 1 74 ? 10.652 0.133 8.122 1.00 97.81 74 GLU A C 1
ATOM 605 O O . GLU A 1 74 ? 10.861 0.731 9.177 1.00 97.81 74 GLU A O 1
ATOM 610 N N . GLU A 1 75 ? 10.680 0.767 6.949 1.00 97.12 75 GLU A N 1
ATOM 611 C CA . GLU A 1 75 ? 11.007 2.192 6.828 1.00 97.12 75 GLU A CA 1
ATOM 612 C C . GLU A 1 75 ? 9.913 3.105 7.421 1.00 97.12 75 GLU A C 1
ATOM 614 O O . GLU A 1 75 ? 10.229 4.120 8.052 1.00 97.12 75 GLU A O 1
ATOM 619 N N . ILE A 1 76 ? 8.630 2.740 7.297 1.00 97.56 76 ILE A N 1
ATOM 620 C CA . ILE A 1 76 ? 7.532 3.434 7.998 1.00 97.56 76 ILE A CA 1
ATOM 621 C C . ILE A 1 76 ? 7.687 3.275 9.518 1.00 97.56 76 ILE A C 1
ATOM 623 O O . ILE A 1 76 ? 7.522 4.231 10.281 1.00 97.56 76 ILE A O 1
ATOM 627 N N . GLU A 1 77 ? 8.032 2.074 9.981 1.00 96.31 77 GLU A N 1
ATOM 628 C CA . GLU A 1 77 ? 8.261 1.783 11.399 1.00 96.31 77 GLU A CA 1
ATOM 629 C C . GLU A 1 77 ? 9.484 2.515 11.968 1.00 96.31 77 GLU A C 1
ATOM 631 O O . GLU A 1 77 ? 9.457 3.006 13.101 1.00 96.31 77 GLU A O 1
ATOM 636 N N . ALA A 1 78 ? 10.509 2.717 11.141 1.00 94.56 78 ALA A N 1
ATOM 637 C CA . ALA A 1 78 ? 11.684 3.524 11.446 1.00 94.56 78 ALA A CA 1
ATOM 638 C C . ALA A 1 78 ? 11.425 5.044 11.413 1.00 94.56 78 ALA A C 1
ATOM 640 O O . ALA A 1 78 ? 12.348 5.825 11.662 1.00 94.56 78 ALA A O 1
ATOM 641 N N . LYS A 1 79 ? 10.181 5.480 11.157 1.00 89.62 79 LYS A N 1
ATOM 642 C CA . LYS A 1 79 ? 9.772 6.893 11.067 1.00 89.62 79 LYS A CA 1
ATOM 643 C C . LYS A 1 79 ? 10.525 7.646 9.970 1.00 89.62 79 LYS A C 1
ATOM 645 O O . LYS A 1 79 ? 10.983 8.776 10.170 1.00 89.62 79 LYS A O 1
ATOM 650 N N . ASN A 1 80 ? 10.671 7.015 8.806 1.00 88.50 80 ASN A N 1
ATOM 651 C CA . ASN A 1 80 ? 11.250 7.660 7.637 1.00 88.50 80 ASN A CA 1
ATOM 652 C C . ASN A 1 80 ? 10.460 8.940 7.289 1.00 88.50 80 ASN A C 1
ATOM 654 O O . ASN A 1 80 ? 9.235 8.988 7.389 1.00 88.50 80 ASN A O 1
ATOM 658 N N . LYS A 1 81 ? 11.154 9.997 6.865 1.00 89.38 81 LYS A N 1
ATOM 659 C CA . LYS A 1 81 ? 10.532 11.290 6.529 1.00 89.38 81 LYS A CA 1
ATOM 660 C C . LYS A 1 81 ? 9.546 11.233 5.356 1.00 89.38 81 LYS A C 1
ATOM 662 O O . LYS A 1 81 ? 8.777 12.170 5.185 1.00 89.38 81 LYS A O 1
ATOM 667 N N . ASP A 1 82 ? 9.583 10.173 4.551 1.00 94.94 82 ASP A N 1
ATOM 668 C CA . ASP A 1 82 ? 8.652 9.943 3.446 1.00 94.94 82 ASP A CA 1
ATOM 669 C C . ASP A 1 82 ? 7.550 8.924 3.826 1.00 94.94 82 ASP A C 1
ATOM 671 O O . ASP A 1 82 ? 6.947 8.317 2.943 1.00 94.94 82 ASP A O 1
ATOM 675 N N . THR A 1 83 ? 7.268 8.737 5.128 1.00 95.75 83 THR A N 1
ATOM 676 C CA . THR A 1 83 ? 6.285 7.772 5.671 1.00 95.75 83 THR A CA 1
ATOM 677 C C . THR A 1 83 ? 4.961 7.757 4.903 1.00 95.75 83 THR A C 1
ATOM 679 O O . THR A 1 83 ? 4.555 6.692 4.437 1.00 95.75 83 THR A O 1
ATOM 682 N N . GLY A 1 84 ? 4.306 8.905 4.703 1.00 95.31 84 GLY A N 1
ATOM 683 C CA . GLY A 1 84 ? 3.056 8.969 3.940 1.00 95.31 84 GLY A CA 1
ATOM 684 C C . GLY A 1 84 ? 3.189 8.449 2.505 1.00 95.31 84 GLY A C 1
ATOM 685 O O . GLY A 1 84 ? 2.326 7.713 2.029 1.00 95.31 84 GLY A O 1
ATOM 686 N N . SER A 1 85 ? 4.302 8.746 1.826 1.00 97.38 85 SER A N 1
ATOM 687 C CA . SER A 1 85 ? 4.562 8.224 0.476 1.00 97.38 85 SER A CA 1
ATOM 688 C C . SER A 1 85 ? 4.795 6.712 0.485 1.00 97.38 85 SER A C 1
ATOM 690 O O . SER A 1 85 ? 4.262 6.012 -0.369 1.00 97.38 85 SER A O 1
ATOM 692 N N . LEU A 1 86 ? 5.532 6.188 1.467 1.00 98.25 86 LEU A N 1
ATOM 693 C CA . LEU A 1 86 ? 5.758 4.746 1.607 1.00 98.25 86 LEU A CA 1
ATOM 694 C C . LEU A 1 86 ? 4.449 3.994 1.893 1.00 98.25 86 LEU A C 1
ATOM 696 O O . LEU A 1 86 ? 4.197 2.952 1.291 1.00 98.25 86 LEU A O 1
ATOM 700 N N . ALA A 1 87 ? 3.582 4.543 2.750 1.00 98.00 87 ALA A N 1
ATOM 701 C CA . ALA A 1 87 ? 2.262 3.977 3.022 1.00 98.00 87 ALA A CA 1
ATOM 702 C C . ALA A 1 87 ? 1.387 3.956 1.757 1.00 98.00 87 ALA A C 1
ATOM 704 O O . ALA A 1 87 ? 0.744 2.948 1.464 1.00 98.00 87 ALA A O 1
ATOM 705 N N . SER A 1 88 ? 1.420 5.042 0.976 1.00 97.81 88 SER A N 1
ATOM 706 C CA . SER A 1 88 ? 0.748 5.135 -0.326 1.00 97.81 88 SER A CA 1
ATOM 707 C C . SER A 1 88 ? 1.246 4.065 -1.303 1.00 97.81 88 SER A C 1
ATOM 709 O O . SER A 1 88 ? 0.441 3.367 -1.917 1.00 97.81 88 SER A O 1
ATOM 711 N N . VAL A 1 89 ? 2.566 3.852 -1.363 1.00 98.38 89 VAL A N 1
ATOM 712 C CA . VAL A 1 89 ? 3.197 2.819 -2.196 1.00 98.38 89 VAL A CA 1
ATOM 713 C C . VAL A 1 89 ? 2.754 1.408 -1.805 1.00 98.38 89 VAL A C 1
ATOM 715 O O . VAL A 1 89 ? 2.433 0.619 -2.691 1.00 98.38 89 VAL A O 1
ATOM 718 N N . ILE A 1 90 ? 2.654 1.083 -0.510 1.00 98.62 90 ILE A N 1
ATOM 719 C CA . ILE A 1 90 ? 2.070 -0.206 -0.093 1.00 98.62 90 ILE A CA 1
ATOM 720 C C . ILE A 1 90 ? 0.606 -0.305 -0.561 1.00 98.62 90 ILE A C 1
ATOM 722 O O . ILE A 1 90 ? 0.171 -1.368 -1.000 1.00 98.62 90 ILE A O 1
ATOM 726 N N . GLY A 1 91 ? -0.142 0.801 -0.563 1.00 97.88 91 GLY A N 1
ATOM 727 C CA . GLY A 1 91 ? -1.495 0.878 -1.127 1.00 97.88 91 GLY A CA 1
ATOM 728 C C . GLY A 1 91 ? -1.595 0.607 -2.636 1.00 97.88 91 GLY A C 1
ATOM 729 O O . GLY A 1 91 ? -2.693 0.360 -3.135 1.00 97.88 91 GLY A O 1
ATOM 730 N N . PHE A 1 92 ? -0.491 0.629 -3.389 1.00 97.31 92 PHE A N 1
ATOM 731 C CA . PHE A 1 92 ? -0.479 0.227 -4.801 1.00 97.31 92 PHE A CA 1
ATOM 732 C C . PHE A 1 92 ? -0.419 -1.286 -5.019 1.00 97.31 92 PHE A C 1
ATOM 734 O O . PHE A 1 92 ? -0.615 -1.737 -6.141 1.00 97.31 92 PHE A O 1
ATOM 741 N N . THR A 1 93 ? -0.202 -2.067 -3.965 1.00 97.62 93 THR A N 1
ATOM 742 C CA . THR A 1 93 ? -0.199 -3.533 -4.032 1.00 97.62 93 THR A CA 1
ATOM 743 C C . THR A 1 93 ? -1.616 -4.116 -3.987 1.00 97.62 93 THR A C 1
ATOM 745 O O . THR A 1 93 ? -2.595 -3.395 -3.787 1.00 97.62 93 THR A O 1
ATOM 748 N N . SER A 1 94 ? -1.713 -5.440 -4.128 1.00 97.00 94 SER A N 1
ATOM 749 C CA . SER A 1 94 ? -2.940 -6.182 -3.844 1.00 97.00 94 SER A CA 1
ATOM 750 C C . SER A 1 94 ? -3.165 -6.328 -2.336 1.00 97.00 94 SER A C 1
ATOM 752 O O . SER A 1 94 ? -2.219 -6.269 -1.542 1.00 97.00 94 SER A O 1
ATOM 754 N N . ALA A 1 95 ? -4.406 -6.591 -1.913 1.00 97.50 95 ALA A N 1
ATOM 755 C CA . ALA A 1 95 ? -4.714 -6.841 -0.504 1.00 97.50 95 ALA A CA 1
ATOM 756 C C . ALA A 1 95 ? -3.906 -8.023 0.055 1.00 97.50 95 ALA A C 1
ATOM 758 O O . ALA A 1 95 ? -3.402 -7.939 1.176 1.00 97.50 95 ALA A O 1
ATOM 759 N N . GLN A 1 96 ? -3.728 -9.082 -0.742 1.00 96.75 96 GLN A N 1
ATOM 760 C CA . GLN A 1 96 ? -2.945 -10.269 -0.394 1.00 96.75 96 GLN A CA 1
ATOM 761 C C . GLN A 1 96 ? -1.511 -9.931 0.034 1.00 96.75 96 GLN A C 1
ATOM 763 O O . GLN A 1 96 ? -0.996 -10.538 0.973 1.00 96.75 96 GLN A O 1
ATOM 768 N N . THR A 1 97 ? -0.867 -8.975 -0.639 1.00 97.06 97 THR A N 1
ATOM 769 C CA . THR A 1 97 ? 0.534 -8.624 -0.375 1.00 97.06 97 THR A CA 1
ATOM 770 C C . THR A 1 97 ? 0.661 -7.463 0.612 1.00 97.06 97 THR A C 1
ATOM 772 O O . THR A 1 97 ? 1.491 -7.523 1.514 1.00 97.06 97 THR A O 1
ATOM 775 N N . GLY A 1 98 ? -0.141 -6.403 0.472 1.00 98.06 98 GLY A N 1
ATOM 776 C CA . GLY A 1 98 ? 0.082 -5.153 1.208 1.00 98.06 98 GLY A CA 1
ATOM 777 C C . GLY A 1 98 ? -0.757 -4.932 2.451 1.00 98.06 98 GLY A C 1
ATOM 778 O O . GLY A 1 98 ? -0.358 -4.133 3.299 1.00 98.06 98 GLY A O 1
ATOM 779 N N . LEU A 1 99 ? -1.909 -5.598 2.597 1.00 98.56 99 LEU A N 1
ATOM 780 C CA . LEU A 1 99 ? -2.851 -5.224 3.655 1.00 98.56 99 LEU A CA 1
ATOM 781 C C . LEU A 1 99 ? -2.277 -5.478 5.050 1.00 98.56 99 LEU A C 1
ATOM 783 O O . LEU A 1 99 ? -2.334 -4.597 5.906 1.00 98.56 99 LEU A O 1
ATOM 787 N N . LEU A 1 100 ? -1.721 -6.669 5.284 1.00 98.50 100 LEU A N 1
ATOM 788 C CA . LEU A 1 100 ? -1.138 -7.007 6.582 1.00 98.50 100 LEU A CA 1
ATOM 789 C C . LEU A 1 100 ? 0.097 -6.141 6.906 1.00 98.50 100 LEU A C 1
ATOM 791 O O . LEU A 1 100 ? 0.125 -5.586 8.009 1.00 98.50 100 LEU A O 1
ATOM 795 N N . PRO A 1 101 ? 1.074 -5.956 5.996 1.00 98.56 101 PRO A N 1
ATOM 796 C CA . PRO A 1 101 ? 2.194 -5.046 6.236 1.00 98.56 101 PRO A CA 1
ATOM 797 C C . PRO A 1 101 ? 1.757 -3.610 6.540 1.00 98.56 101 PRO A C 1
ATOM 799 O O . PRO A 1 101 ? 2.196 -3.037 7.538 1.00 98.56 101 PRO A O 1
ATOM 802 N N . LEU A 1 102 ? 0.825 -3.043 5.761 1.00 98.62 102 LEU A N 1
ATOM 803 C CA . LEU A 1 102 ? 0.322 -1.688 6.007 1.00 98.62 102 LEU A CA 1
ATOM 804 C C . LEU A 1 102 ? -0.394 -1.582 7.359 1.00 98.62 102 LEU A C 1
ATOM 806 O O . LEU A 1 102 ? -0.142 -0.650 8.121 1.00 98.62 102 LEU A O 1
ATOM 810 N N . ALA A 1 103 ? -1.269 -2.540 7.676 1.00 98.50 103 ALA A N 1
ATOM 811 C CA . ALA A 1 103 ? -1.972 -2.589 8.956 1.00 98.50 103 ALA A CA 1
ATOM 812 C C . ALA A 1 103 ? -0.995 -2.654 10.139 1.00 98.50 103 ALA A C 1
ATOM 814 O O . ALA A 1 103 ? -1.196 -1.969 11.144 1.00 98.50 103 ALA A O 1
ATOM 815 N N . THR A 1 104 ? 0.073 -3.440 10.001 1.00 98.56 104 THR A N 1
ATOM 816 C CA . THR A 1 104 ? 1.110 -3.598 11.026 1.00 98.56 104 THR A CA 1
ATOM 817 C C . THR A 1 104 ? 1.907 -2.304 11.207 1.00 98.56 104 THR A C 1
ATOM 819 O O . THR A 1 104 ? 2.016 -1.810 12.332 1.00 98.56 104 THR A O 1
ATOM 822 N N . ALA A 1 105 ? 2.353 -1.680 10.111 1.00 98.12 105 ALA A N 1
ATOM 823 C CA . ALA A 1 105 ? 3.035 -0.386 10.151 1.00 98.12 105 ALA A CA 1
ATOM 824 C C . ALA A 1 105 ? 2.173 0.697 10.816 1.00 98.12 105 ALA A C 1
ATOM 826 O O . ALA A 1 105 ? 2.641 1.416 11.702 1.00 98.12 105 ALA A O 1
ATOM 827 N N . ILE A 1 106 ? 0.890 0.792 10.441 1.00 97.62 106 ILE A N 1
ATOM 828 C CA . ILE A 1 106 ? -0.049 1.732 11.063 1.00 97.62 106 ILE A CA 1
ATOM 829 C C . ILE A 1 106 ? -0.176 1.420 12.558 1.00 97.62 106 ILE A C 1
ATOM 831 O O . ILE A 1 106 ? 0.009 2.314 13.380 1.00 97.62 106 ILE A O 1
ATOM 835 N N . LYS A 1 107 ? -0.424 0.163 12.948 1.00 97.12 107 LYS A N 1
ATOM 836 C CA . LYS A 1 107 ? -0.540 -0.226 14.364 1.00 97.12 107 LYS A CA 1
ATOM 837 C C . LYS A 1 107 ? 0.645 0.273 15.197 1.00 97.12 107 LYS A C 1
ATOM 839 O O . LYS A 1 107 ? 0.438 0.810 16.296 1.00 97.12 107 LYS A O 1
ATOM 844 N N . ASN A 1 108 ? 1.852 0.075 14.675 1.00 96.56 108 ASN A N 1
ATOM 845 C CA . ASN A 1 108 ? 3.107 0.304 15.380 1.00 96.56 108 ASN A CA 1
ATOM 846 C C . ASN A 1 108 ? 3.521 1.783 15.397 1.00 96.56 108 ASN A C 1
ATOM 848 O O . ASN A 1 108 ? 4.073 2.247 16.396 1.00 96.56 108 ASN A O 1
ATOM 852 N N . SER A 1 109 ? 3.204 2.539 14.342 1.00 96.06 109 SER A N 1
ATOM 853 C CA . SER A 1 109 ? 3.757 3.885 14.145 1.00 96.06 109 SER A CA 1
ATOM 854 C C . SER A 1 109 ? 2.757 5.030 14.168 1.00 96.06 109 SER A C 1
ATOM 856 O O . SER A 1 109 ? 3.204 6.176 14.254 1.00 96.06 109 SER A O 1
ATOM 858 N N . ILE A 1 110 ? 1.446 4.759 14.145 1.00 95.50 110 ILE A N 1
ATOM 859 C CA . ILE A 1 110 ? 0.393 5.777 13.972 1.00 95.50 110 ILE A CA 1
ATOM 860 C C . ILE A 1 110 ? 0.495 6.961 14.939 1.00 95.50 110 ILE A C 1
ATOM 862 O O . ILE A 1 110 ? 0.200 8.084 14.548 1.00 95.50 110 ILE A O 1
ATOM 866 N N . GLU A 1 111 ? 0.974 6.764 16.169 1.00 94.12 111 GLU A N 1
ATOM 867 C CA . GLU A 1 111 ? 1.146 7.858 17.137 1.00 94.12 111 GLU A CA 1
ATOM 868 C C . GLU A 1 111 ? 2.085 8.962 16.622 1.00 94.12 111 GLU A C 1
ATOM 870 O O . GLU A 1 111 ? 1.896 10.136 16.934 1.00 94.12 111 GLU A O 1
ATOM 875 N N . ASN A 1 112 ? 3.060 8.603 15.782 1.00 92.94 112 ASN A N 1
ATOM 876 C CA . ASN A 1 112 ? 4.045 9.525 15.214 1.00 92.94 112 ASN A CA 1
ATOM 877 C C . ASN A 1 112 ? 3.625 10.110 13.863 1.00 92.94 112 ASN A C 1
ATOM 879 O O . ASN A 1 112 ? 4.335 10.967 13.344 1.00 92.94 112 ASN A O 1
ATOM 883 N N . PHE A 1 113 ? 2.522 9.639 13.278 1.00 93.69 113 PHE A N 1
ATOM 884 C CA . PHE A 1 113 ? 2.077 10.126 11.979 1.00 93.69 113 PHE A CA 1
ATOM 885 C C . PHE A 1 113 ? 1.668 11.588 12.105 1.00 93.69 113 PHE A C 1
ATOM 887 O O . PHE A 1 113 ? 0.925 11.954 13.019 1.00 93.69 113 PHE A O 1
ATOM 894 N N . ASN A 1 114 ? 2.149 12.417 11.184 1.00 91.50 114 ASN A N 1
ATOM 895 C CA . ASN A 1 114 ? 1.559 13.732 10.986 1.00 91.50 114 ASN A CA 1
ATOM 896 C C . ASN A 1 114 ? 0.240 13.599 10.196 1.00 91.50 114 ASN A C 1
ATOM 898 O O . ASN A 1 114 ? -0.193 12.501 9.835 1.00 91.50 114 ASN A O 1
ATOM 902 N N . LEU A 1 115 ? -0.410 14.729 9.923 1.00 89.88 115 LEU A N 1
ATOM 903 C CA . LEU A 1 115 ? -1.687 14.753 9.216 1.00 89.88 115 LEU A CA 1
ATOM 904 C C . LEU A 1 115 ? -1.622 14.154 7.798 1.00 89.88 115 LEU A C 1
ATOM 906 O O . LEU A 1 115 ? -2.564 13.481 7.385 1.00 89.88 115 LEU A O 1
ATOM 910 N N . ASP A 1 116 ? -0.533 14.391 7.063 1.00 91.06 116 ASP A N 1
ATOM 911 C CA . ASP A 1 116 ? -0.345 13.848 5.714 1.00 91.06 116 ASP A CA 1
ATOM 912 C C . ASP A 1 116 ? -0.074 12.340 5.762 1.00 91.06 116 ASP A C 1
ATOM 914 O O . ASP A 1 116 ? -0.748 11.582 5.068 1.00 91.06 116 ASP A O 1
ATOM 918 N N . ASP A 1 117 ? 0.810 11.887 6.658 1.00 94.94 117 ASP A N 1
ATOM 919 C CA . ASP A 1 117 ? 1.089 10.459 6.869 1.00 94.94 117 ASP A CA 1
ATOM 920 C C . ASP A 1 117 ? -0.192 9.683 7.206 1.00 94.94 117 ASP A C 1
ATOM 922 O O . ASP A 1 117 ? -0.469 8.629 6.627 1.00 94.94 117 ASP A O 1
ATOM 926 N N . LEU A 1 118 ? -1.009 10.229 8.117 1.00 94.38 118 LEU A N 1
ATOM 927 C CA . LEU A 1 118 ? -2.295 9.651 8.499 1.00 94.38 118 LEU A CA 1
ATOM 928 C C . LEU A 1 118 ? -3.254 9.585 7.312 1.00 94.38 118 LEU A C 1
ATOM 930 O O . LEU A 1 118 ? -3.886 8.551 7.092 1.00 94.38 118 LEU A O 1
ATOM 934 N N . ASN A 1 119 ? -3.361 10.666 6.540 1.00 93.50 119 ASN A N 1
ATOM 935 C CA . ASN A 1 119 ? -4.250 10.716 5.390 1.00 93.50 119 ASN A CA 1
ATOM 936 C C . ASN A 1 119 ? -3.829 9.713 4.302 1.00 93.50 119 ASN A C 1
ATOM 938 O O . ASN A 1 119 ? -4.674 8.960 3.818 1.00 93.50 119 ASN A O 1
ATOM 942 N N . GLN A 1 120 ? -2.539 9.646 3.961 1.00 95.38 120 GLN A N 1
ATOM 943 C CA . GLN A 1 120 ? -2.030 8.674 2.988 1.00 95.38 120 GLN A CA 1
ATOM 944 C C . GLN A 1 120 ? -2.219 7.234 3.476 1.00 95.38 120 GLN A C 1
ATOM 946 O O . GLN A 1 120 ? -2.701 6.391 2.720 1.00 95.38 120 GLN A O 1
ATOM 951 N N . GLY A 1 121 ? -1.923 6.960 4.751 1.00 96.69 121 GLY A N 1
ATOM 952 C CA . GLY A 1 121 ? -2.132 5.644 5.354 1.00 96.69 121 GLY A CA 1
ATOM 953 C C . GLY A 1 121 ? -3.597 5.204 5.328 1.00 96.69 121 GLY A C 1
ATOM 954 O O . GLY A 1 121 ? -3.886 4.061 4.981 1.00 96.69 121 GLY A O 1
ATOM 955 N N . ILE A 1 122 ? -4.535 6.112 5.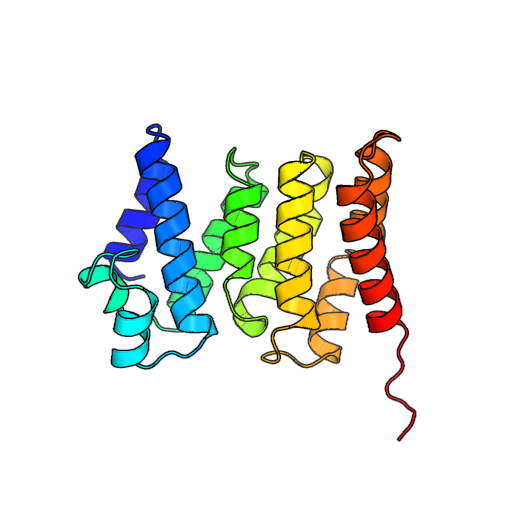625 1.00 96.06 122 ILE A N 1
ATOM 956 C CA . ILE A 1 122 ? -5.977 5.834 5.559 1.00 96.06 122 ILE A CA 1
ATOM 957 C C . ILE A 1 122 ? -6.427 5.565 4.121 1.00 96.06 122 ILE A C 1
ATOM 959 O O . ILE A 1 122 ? -7.170 4.613 3.898 1.00 96.06 122 ILE A O 1
ATOM 963 N N . ILE A 1 123 ? -5.988 6.366 3.145 1.00 96.00 123 ILE A N 1
ATOM 964 C CA . ILE A 1 123 ? -6.357 6.178 1.733 1.00 96.00 123 ILE A CA 1
ATOM 965 C C . ILE A 1 123 ? -5.835 4.834 1.211 1.00 96.00 123 ILE A C 1
ATOM 967 O O . ILE A 1 123 ? -6.589 4.083 0.588 1.00 96.00 123 ILE A O 1
ATOM 971 N N . ALA A 1 124 ? -4.574 4.508 1.500 1.00 97.88 124 ALA A N 1
ATOM 972 C CA . ALA A 1 124 ? -3.970 3.232 1.133 1.00 97.88 124 ALA A CA 1
ATOM 973 C C . ALA A 1 124 ? -4.721 2.051 1.768 1.00 97.88 124 ALA A C 1
ATOM 975 O O . ALA A 1 124 ? -5.076 1.090 1.085 1.00 97.88 124 ALA A O 1
ATOM 976 N N . LEU A 1 125 ? -5.044 2.153 3.060 1.00 97.94 125 LEU A N 1
ATOM 977 C CA . LEU A 1 125 ? -5.798 1.129 3.776 1.00 97.94 125 LEU A CA 1
ATOM 978 C C . LEU A 1 125 ? -7.224 0.977 3.226 1.00 97.94 125 LEU A C 1
ATOM 980 O O . LEU A 1 125 ? -7.711 -0.141 3.084 1.00 97.94 125 LEU A O 1
ATOM 984 N N . GLU A 1 126 ? -7.887 2.081 2.876 1.00 96.94 126 GLU A N 1
ATOM 985 C CA . GLU A 1 126 ? -9.212 2.070 2.254 1.00 96.94 126 GLU A CA 1
ATOM 986 C C . GLU A 1 126 ? -9.195 1.336 0.908 1.00 96.94 126 GLU A C 1
ATOM 988 O O . GLU A 1 126 ? -10.086 0.522 0.652 1.00 96.94 126 GLU A O 1
ATOM 993 N N . LYS A 1 127 ? -8.173 1.586 0.075 1.00 96.38 127 LYS A N 1
ATOM 994 C CA . LYS A 1 127 ? -7.965 0.884 -1.200 1.00 96.38 127 LYS A CA 1
ATOM 995 C C . LYS A 1 127 ? -7.867 -0.628 -0.985 1.00 96.38 127 LYS A C 1
ATOM 997 O O . LYS A 1 127 ? -8.664 -1.373 -1.552 1.00 96.38 127 LYS A O 1
ATOM 1002 N N . LEU A 1 128 ? -6.960 -1.065 -0.113 1.00 98.06 128 LEU A N 1
ATOM 1003 C CA . LEU A 1 128 ? -6.700 -2.489 0.131 1.00 98.06 128 LEU A CA 1
ATOM 1004 C C . LEU A 1 128 ? -7.871 -3.213 0.819 1.00 98.06 128 LEU A C 1
ATOM 1006 O O . LEU A 1 128 ? -8.108 -4.391 0.564 1.00 98.06 128 LEU A O 1
ATOM 1010 N N . LEU A 1 129 ? -8.626 -2.530 1.685 1.00 97.06 129 LEU A N 1
ATOM 1011 C CA . LEU A 1 129 ? -9.773 -3.139 2.363 1.00 97.06 129 LEU A CA 1
ATOM 1012 C C . LEU A 1 129 ? -10.986 -3.292 1.444 1.00 97.06 129 LEU A C 1
ATOM 1014 O O . LEU A 1 129 ? -11.616 -4.350 1.439 1.00 97.06 129 LEU A O 1
ATOM 1018 N N . PHE A 1 130 ? -11.335 -2.251 0.685 1.00 95.12 130 PHE A N 1
ATOM 1019 C CA . PHE A 1 130 ? -12.661 -2.166 0.059 1.00 95.12 130 PHE A CA 1
ATOM 1020 C C . PHE A 1 130 ? -12.664 -2.252 -1.463 1.00 95.12 130 PHE A C 1
ATOM 1022 O O . PHE A 1 130 ? -13.735 -2.429 -2.038 1.00 95.12 130 PHE A O 1
ATOM 1029 N N . PHE A 1 131 ? -11.514 -2.086 -2.115 1.00 93.25 131 PHE A N 1
ATOM 1030 C CA . PHE A 1 131 ? -11.448 -1.979 -3.574 1.00 93.25 131 PHE A CA 1
ATOM 1031 C C . PHE A 1 131 ? -10.600 -3.062 -4.242 1.00 93.25 131 PHE A C 1
ATOM 1033 O O . PHE A 1 131 ? -10.679 -3.204 -5.457 1.00 93.25 131 PHE A O 1
ATOM 1040 N N . ASP A 1 132 ? -9.834 -3.830 -3.473 1.00 93.69 132 ASP A N 1
ATOM 1041 C CA . ASP A 1 132 ? -9.090 -4.990 -3.959 1.00 93.69 132 ASP A CA 1
ATOM 1042 C C . ASP A 1 132 ? -9.721 -6.278 -3.418 1.00 93.69 132 ASP A C 1
ATOM 1044 O O . ASP A 1 132 ? -10.022 -6.356 -2.231 1.00 93.69 132 ASP A O 1
ATOM 1048 N N . ASP A 1 133 ? -9.956 -7.279 -4.262 1.00 92.88 133 ASP A N 1
ATOM 1049 C CA . ASP A 1 133 ? -10.689 -8.510 -3.933 1.00 92.88 133 ASP A CA 1
ATOM 1050 C C . ASP A 1 133 ? -9.787 -9.745 -3.770 1.00 92.88 133 ASP A C 1
ATOM 1052 O O . ASP A 1 133 ? -10.282 -10.868 -3.669 1.00 92.88 133 ASP A O 1
ATOM 1056 N N . THR A 1 134 ? -8.464 -9.557 -3.687 1.00 95.31 134 THR A N 1
ATOM 1057 C CA . THR A 1 134 ? -7.517 -10.681 -3.576 1.00 95.31 134 THR A CA 1
ATOM 1058 C C . THR A 1 134 ? -7.552 -11.401 -2.226 1.00 95.31 134 THR A C 1
ATOM 1060 O O . THR A 1 134 ? -7.079 -12.530 -2.142 1.00 95.31 134 THR A O 1
ATOM 1063 N N . LEU A 1 135 ? -8.148 -10.789 -1.198 1.00 96.50 135 LEU A N 1
ATOM 1064 C CA . LEU A 1 135 ? -8.451 -11.407 0.097 1.00 96.50 135 LEU A CA 1
ATOM 1065 C C . LEU A 1 135 ? -9.957 -11.404 0.356 1.00 96.50 135 LEU A C 1
ATOM 1067 O O . LEU A 1 135 ? -10.648 -10.430 0.034 1.00 96.50 135 LEU A O 1
ATOM 1071 N N . SER A 1 136 ? -10.451 -12.446 1.027 1.00 96.25 136 SER A N 1
ATOM 1072 C CA . SER A 1 136 ? -11.842 -12.486 1.479 1.00 96.25 136 SER A CA 1
ATOM 1073 C C . SER A 1 136 ? -12.118 -11.447 2.571 1.00 96.25 136 SER A C 1
ATOM 1075 O O . SER A 1 136 ? -11.230 -11.049 3.332 1.00 96.25 136 SER A O 1
ATOM 1077 N N . ASP A 1 137 ? -13.382 -11.043 2.707 1.00 95.00 137 ASP A N 1
ATOM 1078 C CA . ASP A 1 137 ? -13.795 -10.100 3.752 1.00 95.00 137 ASP A CA 1
ATOM 1079 C C . ASP A 1 137 ? -13.435 -10.594 5.158 1.00 95.00 137 ASP A C 1
ATOM 1081 O O . ASP A 1 137 ? -13.026 -9.798 5.998 1.00 95.00 137 ASP A O 1
ATOM 1085 N N . ASN A 1 138 ? -13.524 -11.902 5.420 1.00 95.25 138 ASN A N 1
ATOM 1086 C CA . ASN A 1 138 ? -13.167 -12.468 6.722 1.00 95.25 138 ASN A CA 1
ATOM 1087 C C . ASN A 1 138 ? -11.668 -12.334 7.016 1.00 95.25 138 ASN A C 1
ATOM 1089 O O . ASN A 1 138 ? -11.303 -11.932 8.117 1.00 95.25 138 ASN A O 1
ATOM 1093 N N . GLU A 1 139 ? -10.800 -12.598 6.037 1.00 97.44 139 GLU A N 1
ATOM 1094 C CA . GLU A 1 139 ? -9.349 -12.426 6.198 1.00 97.44 139 GLU A CA 1
ATOM 1095 C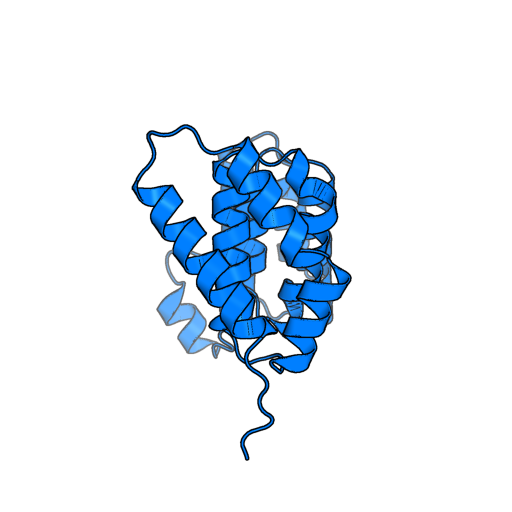 C . GLU A 1 139 ? -8.984 -10.960 6.451 1.00 97.44 139 GLU A C 1
ATOM 1097 O O . GLU A 1 139 ? -8.205 -10.644 7.353 1.00 97.44 139 GLU A O 1
ATOM 1102 N N . LYS A 1 140 ? -9.610 -10.044 5.708 1.00 97.62 140 LYS A N 1
ATOM 1103 C CA . LYS A 1 140 ? -9.435 -8.601 5.893 1.00 97.62 140 LYS A CA 1
ATOM 1104 C C . LYS A 1 140 ? -9.926 -8.130 7.266 1.00 97.62 140 LYS A C 1
ATOM 1106 O O . LYS A 1 140 ? -9.218 -7.376 7.936 1.00 97.62 1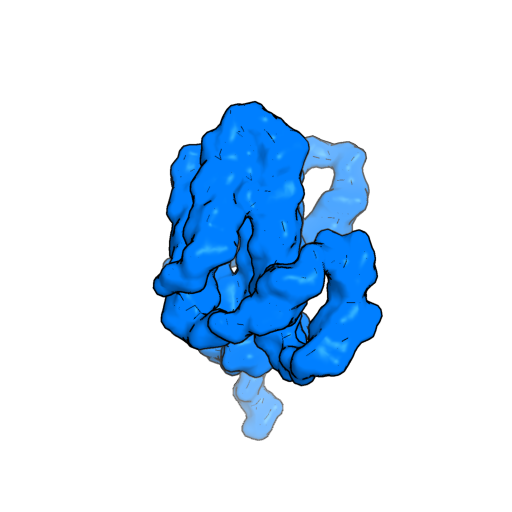40 LYS A O 1
ATOM 1111 N N . LYS A 1 141 ? -11.105 -8.585 7.718 1.00 96.12 141 LYS A N 1
ATOM 1112 C CA . LYS A 1 141 ? -11.639 -8.313 9.070 1.00 96.12 141 LYS A CA 1
ATOM 1113 C C . LYS A 1 141 ? -10.668 -8.788 10.145 1.00 96.12 141 LYS A C 1
ATOM 1115 O O . LYS A 1 141 ? -10.352 -8.029 11.061 1.00 96.12 141 LYS A O 1
ATOM 1120 N N . ASP A 1 142 ? -10.148 -10.002 10.000 1.00 97.00 142 ASP A N 1
ATOM 1121 C CA . ASP A 1 142 ? -9.163 -10.579 10.912 1.00 97.00 142 ASP A CA 1
ATOM 1122 C C . ASP A 1 142 ? -7.908 -9.706 11.029 1.00 97.00 142 ASP A C 1
ATOM 1124 O O . ASP A 1 142 ? -7.435 -9.453 12.140 1.00 97.00 142 ASP A O 1
ATOM 1128 N N . ILE A 1 143 ? -7.383 -9.210 9.902 1.00 98.12 143 ILE A N 1
ATOM 1129 C CA . ILE A 1 143 ? -6.217 -8.316 9.884 1.00 98.12 143 ILE A CA 1
ATOM 1130 C C . ILE A 1 143 ? -6.530 -7.000 10.607 1.00 98.12 143 ILE A C 1
ATOM 1132 O O . ILE A 1 143 ? -5.733 -6.566 11.443 1.00 98.12 143 ILE A O 1
ATOM 1136 N N . VAL A 1 144 ? -7.687 -6.389 10.331 1.00 97.06 144 VAL A N 1
ATOM 1137 C CA . VAL A 1 144 ? -8.135 -5.139 10.971 1.00 97.06 144 VAL A CA 1
ATOM 1138 C C . VAL A 1 144 ? -8.237 -5.294 12.490 1.00 97.06 144 VAL A C 1
ATOM 1140 O O . VAL A 1 144 ? -7.753 -4.434 13.231 1.00 97.06 144 VAL A O 1
ATOM 1143 N N . VAL A 1 145 ? -8.844 -6.389 12.958 1.00 96.00 145 VAL A N 1
ATOM 1144 C CA . VAL A 1 145 ? -9.059 -6.658 14.387 1.00 96.00 145 VAL A CA 1
ATOM 1145 C C . VAL A 1 145 ? -7.741 -6.976 15.096 1.00 96.00 145 VAL A C 1
ATOM 1147 O O . VAL A 1 145 ? -7.442 -6.353 16.114 1.00 96.00 145 VAL A O 1
ATOM 1150 N N . LYS A 1 146 ? -6.910 -7.879 14.552 1.00 96.88 146 LYS A N 1
ATOM 1151 C CA . LYS A 1 146 ? -5.604 -8.250 15.144 1.00 96.88 146 LYS A CA 1
ATOM 1152 C C . LYS A 1 146 ? -4.636 -7.063 15.225 1.00 96.88 146 LYS A C 1
ATOM 1154 O O . LYS A 1 146 ? -3.786 -7.009 16.119 1.00 96.88 146 LYS A O 1
ATOM 1159 N N . ASN A 1 147 ? -4.780 -6.099 14.316 1.00 97.56 147 ASN A N 1
ATOM 1160 C CA . ASN A 1 147 ? -3.982 -4.877 14.311 1.00 97.56 147 ASN A CA 1
ATOM 1161 C C . ASN A 1 147 ? -4.618 -3.698 15.058 1.00 97.56 147 ASN A C 1
ATOM 1163 O O . ASN A 1 147 ? -4.041 -2.615 15.077 1.00 97.56 147 ASN A O 1
ATOM 1167 N N . GLU A 1 148 ? -5.764 -3.903 15.718 1.00 96.25 148 GLU A N 1
ATOM 1168 C CA . GLU A 1 148 ? -6.428 -2.896 16.560 1.00 96.25 148 GLU A CA 1
ATOM 1169 C C . GLU A 1 148 ? -6.726 -1.581 15.810 1.00 96.25 148 GLU A C 1
ATOM 1171 O O . GLU A 1 148 ? -6.789 -0.500 16.399 1.00 96.25 148 GLU A O 1
ATOM 1176 N N . LEU A 1 149 ? -6.924 -1.650 14.489 1.00 95.38 149 LEU A N 1
ATOM 1177 C CA . LEU A 1 149 ? -7.068 -0.448 13.660 1.00 95.38 149 LEU A CA 1
ATOM 1178 C C . LEU A 1 149 ? -8.345 0.337 13.994 1.00 95.38 149 LEU A C 1
ATOM 1180 O O . LEU A 1 149 ? -8.377 1.559 13.861 1.00 95.38 149 LEU A O 1
ATOM 1184 N N . ILE A 1 150 ? -9.369 -0.366 14.488 1.00 91.62 150 ILE A N 1
ATOM 1185 C CA . ILE A 1 150 ? -10.669 0.187 14.893 1.00 91.62 150 ILE A CA 1
ATOM 1186 C C . ILE A 1 150 ? -10.529 1.187 16.033 1.00 91.62 150 ILE A C 1
ATOM 1188 O O . ILE A 1 150 ? -11.283 2.150 16.076 1.00 91.62 150 ILE A O 1
ATOM 1192 N N . SER A 1 151 ? -9.606 0.962 16.967 1.00 92.25 151 SER A N 1
ATOM 1193 C CA . SER A 1 151 ? -9.384 1.877 18.087 1.00 92.25 151 SER A CA 1
ATOM 1194 C C . SER A 1 151 ? -8.305 2.901 17.747 1.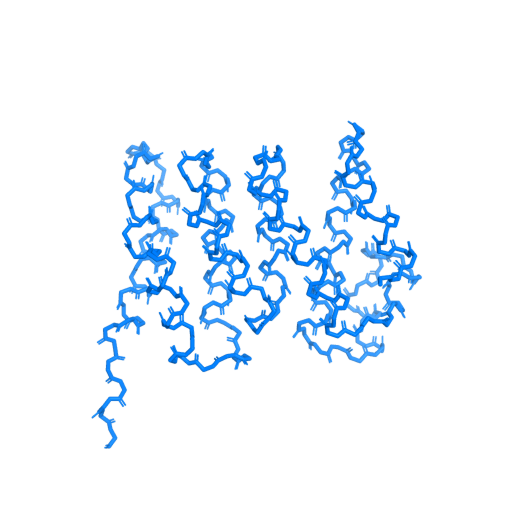00 92.25 151 SER A C 1
ATOM 1196 O O . SER A 1 151 ? -8.484 4.091 17.996 1.00 92.25 151 SER A O 1
ATOM 1198 N N . LYS A 1 152 ? -7.204 2.465 17.126 1.00 94.06 152 LYS A N 1
ATOM 1199 C CA . LYS A 1 152 ? -6.041 3.319 16.854 1.00 94.06 152 LYS A CA 1
ATOM 1200 C C . LYS A 1 152 ? -6.327 4.451 15.869 1.00 94.06 152 LYS A C 1
ATOM 1202 O O . LYS A 1 152 ? -5.988 5.596 16.158 1.00 94.06 152 LYS A O 1
ATOM 1207 N N . ILE A 1 153 ? -6.965 4.158 14.734 1.00 94.25 153 ILE A N 1
ATOM 1208 C CA . ILE A 1 153 ? -7.189 5.165 13.686 1.00 94.25 153 ILE A CA 1
ATOM 1209 C C . ILE A 1 153 ? -8.115 6.297 14.161 1.00 94.25 153 ILE A C 1
ATOM 1211 O O . ILE A 1 153 ? -7.702 7.454 14.066 1.00 94.25 153 ILE A O 1
ATOM 1215 N N . PRO A 1 154 ? -9.320 6.034 14.710 1.00 92.06 154 PRO A N 1
ATOM 1216 C CA . PRO A 1 154 ? -10.159 7.124 15.196 1.00 92.06 154 PRO A CA 1
ATOM 1217 C C . PRO A 1 154 ? -9.513 7.912 16.337 1.00 92.06 154 PRO A C 1
ATOM 1219 O O . PRO A 1 154 ? -9.633 9.134 16.347 1.00 92.06 154 PRO A O 1
ATOM 1222 N N . ASN A 1 155 ? -8.785 7.261 17.254 1.00 92.56 155 ASN A N 1
ATOM 1223 C CA . ASN A 1 155 ? -8.074 7.971 18.321 1.00 92.56 155 ASN A CA 1
ATOM 1224 C C . ASN A 1 155 ? -7.058 8.973 17.755 1.00 92.56 155 ASN A C 1
ATOM 1226 O O . ASN A 1 155 ? -7.043 10.129 18.180 1.00 92.56 155 ASN A O 1
ATOM 1230 N N . LYS A 1 156 ? -6.270 8.561 16.754 1.00 92.88 156 LYS A N 1
ATOM 1231 C CA . LYS A 1 156 ? -5.315 9.453 16.090 1.00 92.88 156 LYS A CA 1
ATOM 1232 C C . LYS A 1 156 ? -6.008 10.569 15.306 1.00 92.88 156 LYS A C 1
ATOM 1234 O O . LYS A 1 156 ? -5.579 11.717 15.365 1.00 92.88 156 LYS A O 1
ATOM 1239 N N . ILE A 1 157 ? -7.102 10.270 14.603 1.00 90.62 157 ILE A N 1
ATOM 1240 C CA . ILE A 1 157 ? -7.901 11.300 13.920 1.00 90.62 157 ILE A CA 1
ATOM 1241 C C . ILE A 1 157 ? -8.357 12.362 14.929 1.00 90.62 157 ILE A C 1
ATOM 1243 O O . ILE A 1 157 ? -8.188 13.555 14.683 1.00 90.62 157 ILE A O 1
ATOM 1247 N N . LEU A 1 158 ? -8.887 11.950 16.083 1.00 87.25 158 LEU A N 1
ATOM 1248 C CA . LEU A 1 158 ? -9.356 12.872 17.118 1.00 87.25 158 LEU A CA 1
ATOM 1249 C C . LEU A 1 158 ? -8.226 13.727 17.710 1.00 87.25 158 LEU A C 1
ATOM 1251 O O . LEU A 1 158 ? -8.474 14.885 18.039 1.00 87.25 158 LEU A O 1
ATOM 1255 N N . SER A 1 159 ? -7.003 13.196 17.822 1.00 86.81 159 SER A N 1
ATOM 1256 C CA . SER A 1 159 ? -5.855 13.969 18.313 1.00 86.81 159 SER A CA 1
ATOM 1257 C C . SER A 1 159 ? -5.282 14.944 17.281 1.00 86.81 159 SER A C 1
ATO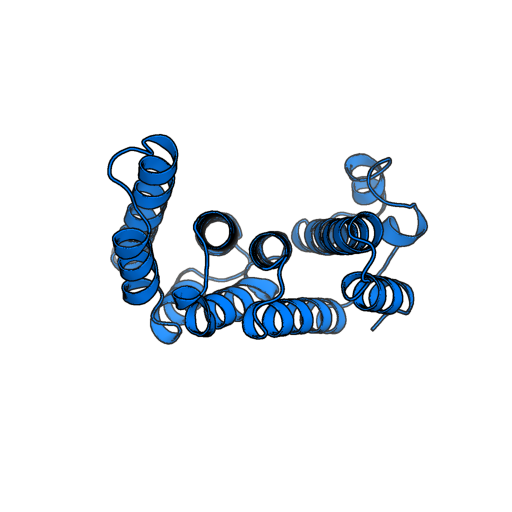M 1259 O O . SER A 1 159 ? -4.723 15.965 17.668 1.00 86.81 159 SER A O 1
ATOM 1261 N N . GLU A 1 160 ? -5.407 14.641 15.985 1.00 79.19 160 GLU A N 1
ATOM 1262 C CA . GLU A 1 160 ? -4.822 15.435 14.892 1.00 79.19 160 GLU A CA 1
ATOM 1263 C C . GLU A 1 160 ? -5.784 16.444 14.257 1.00 79.19 160 GLU A C 1
ATOM 1265 O O . GLU A 1 160 ? -5.335 17.285 13.486 1.00 79.19 160 GLU A O 1
ATOM 1270 N N . THR A 1 161 ? -7.096 16.375 14.508 1.00 66.62 161 THR A N 1
ATOM 1271 C CA . THR A 1 161 ? -8.068 17.217 13.785 1.00 66.62 161 THR A CA 1
ATOM 1272 C C . THR A 1 161 ? -8.244 18.592 14.452 1.00 66.62 161 THR A C 1
ATOM 1274 O O . THR A 1 161 ? -8.972 18.691 15.443 1.00 66.62 161 THR A O 1
ATOM 1277 N N . PRO A 1 162 ? -7.691 19.701 13.911 1.00 55.75 162 PRO A N 1
ATOM 1278 C CA . PRO A 1 162 ? -8.200 21.029 14.221 1.00 55.75 162 PRO A CA 1
ATOM 1279 C C . PRO A 1 162 ? -9.574 21.208 13.562 1.00 55.75 162 PRO A C 1
ATOM 1281 O O . PRO A 1 162 ? -9.807 20.757 12.442 1.00 55.75 162 PRO A O 1
ATOM 1284 N N . ILE A 1 163 ? -10.471 21.927 14.240 1.00 55.53 163 ILE A N 1
ATOM 1285 C CA . ILE A 1 163 ? -11.900 22.148 13.920 1.00 55.53 163 ILE A CA 1
ATOM 1286 C C . ILE A 1 163 ? -12.153 22.787 12.516 1.00 55.53 163 ILE A C 1
ATOM 1288 O O . ILE A 1 163 ? -13.289 23.063 12.157 1.00 55.53 163 ILE A O 1
ATOM 1292 N N . SER A 1 164 ? -11.131 23.011 11.678 1.00 53.22 164 SER A N 1
ATOM 1293 C CA . SER A 1 164 ? -11.192 23.833 10.456 1.00 53.22 164 SER A CA 1
ATOM 1294 C C . SER A 1 164 ? -10.912 23.135 9.109 1.00 53.22 164 SER A C 1
ATOM 1296 O O . SER A 1 164 ? -10.830 23.830 8.099 1.00 53.22 164 SER A O 1
ATOM 1298 N N . HIS A 1 165 ? -10.750 21.805 9.040 1.00 64.44 165 HIS A N 1
ATOM 1299 C CA . HIS A 1 165 ? -10.404 21.101 7.784 1.00 64.44 165 HIS A CA 1
ATOM 1300 C C . HIS A 1 165 ? -11.550 20.227 7.235 1.00 64.44 165 HIS A C 1
ATOM 1302 O O . HIS A 1 165 ? -11.506 18.997 7.302 1.00 64.44 165 HIS A O 1
ATOM 1308 N N . ASP A 1 166 ? -12.557 20.861 6.624 1.00 66.25 166 ASP A N 1
ATOM 1309 C CA . ASP A 1 166 ? -13.773 20.205 6.098 1.00 66.25 166 ASP A CA 1
ATOM 1310 C C . ASP A 1 166 ? -13.513 19.037 5.130 1.00 66.25 166 ASP A C 1
ATOM 1312 O O . ASP A 1 166 ? -14.285 18.077 5.087 1.00 66.25 166 ASP A O 1
ATOM 1316 N N . TYR A 1 167 ? -12.445 19.098 4.327 1.00 69.56 167 TYR A N 1
ATOM 1317 C CA . TYR A 1 167 ? -12.131 18.038 3.363 1.00 69.56 167 TYR A CA 1
ATOM 1318 C C . TYR A 1 167 ? -11.631 16.759 4.046 1.00 69.56 167 TYR A C 1
ATOM 1320 O O . TYR A 1 167 ? -12.133 15.672 3.763 1.00 69.56 167 TYR A O 1
ATOM 1328 N N . LEU A 1 168 ? -10.689 16.884 4.984 1.00 76.75 168 LEU A N 1
ATOM 1329 C CA . LEU A 1 168 ? -10.139 15.737 5.711 1.00 76.75 168 LEU A CA 1
ATOM 1330 C C . LEU A 1 168 ? -11.204 15.080 6.585 1.00 76.75 168 LEU A C 1
ATOM 1332 O O . LEU A 1 168 ? -11.310 13.855 6.614 1.00 76.75 168 LEU A O 1
ATOM 1336 N N . LEU A 1 169 ? -12.074 15.888 7.200 1.00 79.94 169 LEU A N 1
ATOM 1337 C CA . LEU A 1 169 ? -13.203 15.381 7.970 1.00 79.94 169 LEU A CA 1
ATOM 1338 C C . LEU A 1 169 ? -14.125 14.491 7.121 1.00 79.94 169 LEU A C 1
ATOM 1340 O O . LEU A 1 169 ? -14.579 13.453 7.606 1.00 79.94 169 LEU A O 1
ATOM 1344 N N . LYS A 1 170 ? -14.372 14.841 5.850 1.00 84.12 170 LYS A N 1
ATOM 1345 C CA . LYS A 1 170 ? -15.160 13.999 4.932 1.00 84.12 170 LYS A CA 1
ATOM 1346 C C . LYS A 1 170 ? -14.465 12.672 4.635 1.00 84.12 170 LYS A C 1
ATOM 1348 O O . LYS A 1 170 ? -15.123 11.635 4.717 1.00 84.12 170 LYS A O 1
ATOM 1353 N N . THR A 1 171 ? -13.165 12.687 4.333 1.00 85.44 171 THR A N 1
ATOM 1354 C CA . THR A 1 171 ? -12.376 11.464 4.090 1.00 85.44 171 THR A CA 1
ATOM 1355 C C . THR A 1 171 ? -12.400 10.546 5.308 1.00 85.44 171 THR A C 1
ATOM 1357 O O . THR A 1 171 ? -12.745 9.372 5.188 1.00 85.44 171 THR A O 1
ATOM 1360 N N . TYR A 1 172 ? -12.128 11.089 6.494 1.00 89.12 172 TYR A N 1
ATOM 1361 C CA . TYR A 1 172 ? -12.106 10.331 7.743 1.00 89.12 172 TYR A CA 1
ATOM 1362 C C . TYR A 1 172 ? -13.486 9.795 8.118 1.00 89.12 172 TYR A C 1
ATOM 1364 O O . TYR A 1 172 ? -13.620 8.615 8.429 1.00 89.12 172 TYR A O 1
ATOM 1372 N N . THR A 1 173 ? -14.534 10.614 8.005 1.00 88.81 173 THR A N 1
ATOM 1373 C CA . THR A 1 173 ? -15.913 10.173 8.269 1.00 88.81 173 THR A CA 1
ATOM 1374 C C . THR A 1 173 ? -16.319 9.048 7.322 1.00 88.81 173 THR A C 1
ATOM 1376 O O . THR A 1 173 ? -16.886 8.049 7.767 1.00 88.81 173 THR A O 1
ATOM 1379 N N . ARG A 1 174 ? -16.001 9.175 6.024 1.00 91.25 174 ARG A N 1
ATOM 1380 C CA . ARG A 1 174 ? -16.260 8.132 5.022 1.00 91.25 174 ARG A CA 1
ATOM 1381 C C . ARG A 1 174 ? -15.531 6.840 5.377 1.00 91.25 174 ARG A C 1
ATOM 1383 O O . ARG A 1 174 ? -16.167 5.788 5.401 1.00 91.25 174 ARG A O 1
ATOM 1390 N N . PHE A 1 175 ? -14.231 6.925 5.654 1.00 92.44 175 PHE A N 1
ATOM 1391 C CA . PHE A 1 175 ? -13.412 5.765 5.988 1.00 92.44 175 PHE A CA 1
ATOM 1392 C C . PHE A 1 175 ? -13.925 5.055 7.246 1.00 92.44 175 PHE A C 1
ATOM 1394 O O . PHE A 1 175 ? -14.196 3.859 7.200 1.00 92.44 175 PHE A O 1
ATOM 1401 N N . ILE A 1 176 ? -14.144 5.791 8.341 1.00 92.75 176 ILE A N 1
ATOM 1402 C CA . ILE A 1 176 ? -14.642 5.218 9.599 1.00 92.75 176 ILE A CA 1
ATOM 1403 C C . ILE A 1 176 ? -16.025 4.596 9.407 1.00 92.75 176 ILE A C 1
ATOM 1405 O O . ILE A 1 176 ? -16.268 3.491 9.883 1.00 92.75 176 ILE A O 1
ATOM 1409 N N . SER A 1 177 ? -16.914 5.249 8.656 1.00 92.00 177 SER A N 1
ATOM 1410 C CA . SER A 1 177 ? -18.245 4.705 8.365 1.00 92.00 177 SER A CA 1
ATOM 1411 C C . SER A 1 177 ? -18.161 3.385 7.594 1.00 92.00 177 SER A C 1
ATOM 1413 O O . SER A 1 177 ? -18.840 2.425 7.949 1.00 92.00 177 SER A O 1
ATOM 1415 N N . ARG A 1 178 ? -17.291 3.305 6.577 1.00 93.25 178 ARG A N 1
ATOM 1416 C CA . ARG A 1 178 ? -17.032 2.061 5.837 1.00 93.25 178 ARG A CA 1
ATOM 1417 C C . ARG A 1 178 ? -16.431 0.985 6.727 1.00 93.25 178 ARG A C 1
ATOM 1419 O O . ARG A 1 178 ? -16.875 -0.150 6.648 1.00 93.25 178 ARG A O 1
ATOM 1426 N N . LEU A 1 179 ? -15.485 1.337 7.594 1.00 92.50 179 LEU A N 1
ATOM 1427 C CA . LEU A 1 179 ? -14.844 0.396 8.510 1.00 92.50 179 LEU A CA 1
ATOM 1428 C C . LEU A 1 179 ? -15.843 -0.191 9.516 1.00 92.50 179 LEU A C 1
ATOM 1430 O O . LEU A 1 179 ? -15.876 -1.403 9.707 1.00 92.50 179 LEU A O 1
ATOM 1434 N N . VAL A 1 180 ? -16.692 0.650 10.116 1.00 91.56 180 VAL A N 1
ATOM 1435 C CA . VAL A 1 180 ? -17.759 0.209 11.027 1.00 91.56 180 VAL A CA 1
ATOM 1436 C C . VAL A 1 180 ? -18.730 -0.710 10.290 1.00 91.56 180 VAL A C 1
ATOM 1438 O O . VAL A 1 180 ? -18.958 -1.832 10.733 1.00 91.56 180 VAL A O 1
ATOM 1441 N N . LEU A 1 181 ? -19.258 -0.285 9.138 1.00 91.19 181 LEU A N 1
ATOM 1442 C CA . LEU A 1 181 ? -20.161 -1.128 8.352 1.00 91.19 181 LEU A CA 1
ATOM 1443 C C . LEU A 1 181 ? -19.498 -2.450 7.978 1.00 91.19 181 LEU A C 1
ATOM 1445 O O . LEU A 1 181 ? -20.098 -3.495 8.162 1.00 91.19 181 LEU A O 1
ATOM 1449 N N . PHE A 1 182 ? -18.252 -2.423 7.520 1.00 91.19 182 PHE A N 1
ATOM 1450 C CA . PHE A 1 182 ? -17.512 -3.617 7.141 1.00 91.19 182 PHE A CA 1
ATOM 1451 C C . PHE A 1 182 ? -17.450 -4.641 8.274 1.00 91.19 182 PHE A C 1
ATOM 1453 O O . PHE A 1 182 ? -17.778 -5.802 8.060 1.00 91.19 182 PHE A O 1
ATOM 1460 N N . LEU A 1 183 ? -17.107 -4.214 9.488 1.00 88.00 183 LEU A N 1
ATOM 1461 C CA . LEU A 1 183 ? -16.931 -5.113 10.630 1.00 88.00 183 LEU A CA 1
ATOM 1462 C C . LEU A 1 183 ? -18.244 -5.651 11.198 1.00 88.00 183 LEU A C 1
ATOM 1464 O O . LEU A 1 183 ? -18.279 -6.802 11.621 1.00 88.00 183 LEU A O 1
ATOM 1468 N N . PHE A 1 184 ? -19.301 -4.837 11.195 1.00 86.12 184 PHE A N 1
ATOM 1469 C CA . PHE A 1 184 ? -20.597 -5.192 11.785 1.00 86.12 184 PHE A CA 1
ATOM 1470 C C . PHE A 1 184 ? -21.630 -5.681 10.766 1.00 86.12 184 PHE A C 1
ATOM 1472 O O . PHE A 1 184 ? -22.741 -6.045 11.149 1.00 86.12 184 PHE A O 1
ATOM 1479 N N . ASN A 1 185 ? -21.292 -5.708 9.475 1.00 81.75 185 ASN A N 1
ATOM 1480 C CA . ASN A 1 185 ? -22.104 -6.391 8.482 1.00 81.75 185 ASN A CA 1
ATOM 1481 C C . ASN A 1 185 ? -21.837 -7.895 8.620 1.00 81.75 185 ASN A C 1
ATOM 1483 O O . ASN A 1 185 ? -20.869 -8.436 8.071 1.00 81.75 185 ASN A O 1
ATOM 1487 N N . ASP A 1 186 ? -22.665 -8.545 9.434 1.00 58.84 186 ASP A N 1
ATOM 1488 C CA . ASP A 1 186 ? -22.749 -9.995 9.497 1.00 58.84 186 ASP A CA 1
ATOM 1489 C C . ASP A 1 186 ? -23.374 -10.490 8.194 1.00 58.84 186 ASP A C 1
ATOM 1491 O O . ASP A 1 186 ? -24.581 -10.381 7.970 1.00 58.84 186 ASP A O 1
ATOM 1495 N N . SER A 1 187 ? -22.555 -11.096 7.343 1.00 53.47 187 SER A N 1
ATOM 1496 C CA . SER A 1 187 ? -22.987 -11.872 6.179 1.00 53.47 187 SER A CA 1
ATOM 1497 C C . SER A 1 187 ? -23.667 -13.192 6.599 1.00 53.47 187 SER A C 1
ATOM 1499 O O . SER A 1 187 ? -23.392 -14.238 6.026 1.00 53.47 187 SER A O 1
ATOM 1501 N N . ASN A 1 188 ? -24.535 -13.161 7.619 1.00 41.22 188 ASN A N 1
ATOM 1502 C CA . ASN A 1 188 ? -25.361 -14.283 8.085 1.00 41.22 188 ASN A CA 1
ATOM 1503 C C . ASN A 1 188 ? -26.832 -14.156 7.642 1.00 41.22 188 ASN A C 1
ATOM 1505 O O . ASN A 1 188 ? -27.696 -14.859 8.157 1.00 41.22 188 ASN A O 1
ATOM 1509 N N . TYR A 1 189 ? -27.128 -13.284 6.676 1.00 40.44 189 TYR A N 1
ATOM 1510 C CA . TYR A 1 189 ? -28.394 -13.309 5.941 1.00 40.44 189 TYR A CA 1
ATOM 1511 C C . TYR A 1 189 ? -28.175 -13.915 4.550 1.00 40.44 189 TYR A C 1
ATOM 1513 O O . TYR A 1 189 ? -28.167 -13.206 3.543 1.00 40.44 189 TYR A O 1
ATOM 1521 N N . GLN A 1 190 ? -27.975 -15.233 4.510 1.00 36.00 190 GLN A N 1
ATOM 1522 C CA . GLN A 1 190 ? -28.289 -16.075 3.354 1.00 36.00 190 GLN A CA 1
ATOM 1523 C C . GLN A 1 190 ? -29.138 -17.250 3.822 1.00 36.00 190 GLN A C 1
ATOM 1525 O O . GLN A 1 190 ? -28.756 -17.877 4.835 1.00 36.00 190 GLN A O 1
#

pLDDT: mean 92.16, std 10.65, range [36.0, 98.62]

Sequence (190 aa):
MNKKVVELIEKMKSCDEKARRNAITDIGFILEMYSLKLSRDERFEQFEGMLSPDLIELFLDETELSEIVAYLQEEIEAKNKDTGSLASVIGFTSAQTGLLPLATAIKNSIENFNLDDLNQGIIALEKLLFFDDTLSDNEKKDIVVKNELISKIPNKILSETPISHDYLLKTYTRFISRLVLFLFNDSNYQ

Foldseek 3Di:
DDPVLVVLLVQCPDPDPVSNVLSLVLLLLLQLCVQVVDDLVRLCVPCPVPYDNVSSPDDDDLVRLLVSLLSLLVCLLVVPPCLLSSLLSLLSHELVRRQLSLLQSCLRRVVVDAPSNLLSSLVSNCSNQPPHDPDDLVVSLVSCVVSVVLPRSVVSCVVRDDPPDVVVCVSSVVSNVCVVCSNPPPPPPD

Secondary structure (DSSP, 8-state):
--HHHHHHHHHHT-S-HHHHHHHHHHHHHHHHHHHTT--HHHHHHHHBTTB-HHHHT----HHHHHHHHHHHHHHHHTT-TTHHHHHHHHTTS-HHHHHHHHHHHHHHHGGG--HHHHHHHHHHHHHHHHT--SS-HHHHHHHHHHTTHHHHHHHHHHHH--TT-HHHHHHHHHHHHHHHHHHH------